Protein AF-A0A933A916-F1 (afdb_monomer_lite)

Secondary structure (DSSP, 8-state):
---SSSPBS-GGG-PPPGGGTT-TTT-HHHHHHHTT-HHHHHHHHHHHHHHHHT---HHHHHHHHHT-SSHHHHHHHTHHHHHHHHHHHHHHHTSBSS-THHHHHHIIIIISS---EEEEE--SS-HHHHHHHHH-GGG--SSTGGGG-TTSSEEEEESSEEEEEEEEEE-TTS-HHHHHHT--SSSPPPGGGEEE----S-GGG-EETTEEEEEEE----SS--TTS----HHHHHHHHHHHHT--EEEEES--S--HHHHHHHHHHS-S-TT---EEEEE-SSHHHHHHHHHHHHHH-GGGTT--SSEEEE-SHHHHHHTSHHHHHHHH----

Foldseek 3Di:
DPFLVWDFQDQLLAPDDPLVCLQCVSRVVLVVLCVVQVLSVVCSVVSNVVSVVVPDDSQAVLQCQCVPPDVVSVLSSLSSQLSVLLSVLCNQPNGTPALRLLLLLCCLQPVPFNAQEEAEDADQECSNLRSVCVVDVQSDPQAPCSQQPPVDSYHYWYFFAHSQKKAFQFALVDQLSVSSSPDDPLDQDARVRIGGGDDSDRLRNDDDPRTRIGGRGQDSHPDDDSSRTSIHPVRLVSLLVVLQPAQEEEAADDQLPDVVVLVSLQNNYDPDPPDAHAYEFEELAQVSSVNNLVSSLVRRVSNVPRDPHYDGYNNHSSVCSVDVVSNVSNPPDDD

Radius of gyration: 20.16 Å; chains: 1; bounding box: 52×46×53 Å

pLDDT: mean 91.31, std 10.4, range [41.84, 98.56]

Sequence (335 aa):
MSNEGDPITSPEFQPPLTLDLFDIEKHRAYWGVMQRYSGAKYLAQILAPMAKSGSFNLEQELRKLAEHNDPQIREHFKHVPAYLRDLLVRASYDYIAGTGCYGQLVHELIAEEPHEVLFLVLNYDNLLERALSEYDKKFEFANLENYVASNREAKVVKLHGSINWYRLIGSPKNPWESCISSLDIFNRPPDNEIQVYDSQEYTANLVVTGLRVYPLLTAPLAGKGTMDMVCPSAHVKAAQEFLADCYKFLIIGTSGTDDDVMSLLNSSHPEVDAYAPYVHVVDISKDQAKTILDRFQNEVQAWRWLVTGSMTYGQGFKNYVSGNEMKDFAKYCHR

Structure (mmCIF, N/CA/C/O backbone):
data_AF-A0A933A916-F1
#
_entry.id   AF-A0A933A916-F1
#
loop_
_atom_site.group_PDB
_atom_site.id
_atom_site.type_symbol
_atom_site.label_atom_id
_atom_site.label_alt_id
_atom_site.label_comp_id
_atom_site.label_asym_id
_atom_site.label_entity_id
_atom_site.label_seq_id
_atom_site.pdbx_PDB_ins_code
_atom_site.Cartn_x
_atom_site.Cartn_y
_atom_site.Cartn_z
_atom_site.occupancy
_atom_site.B_iso_or_equiv
_atom_site.auth_seq_id
_atom_site.auth_comp_id
_atom_site.auth_asym_id
_atom_site.auth_atom_id
_atom_site.pdbx_PDB_model_num
ATOM 1 N N . MET A 1 1 ? -12.199 8.327 -18.212 1.00 42.78 1 MET A N 1
ATOM 2 C CA . MET A 1 1 ? -11.471 7.102 -17.830 1.00 42.78 1 MET A CA 1
ATOM 3 C C . MET A 1 1 ? -12.137 5.957 -18.570 1.00 42.78 1 MET A C 1
ATOM 5 O O . MET A 1 1 ? -13.282 5.655 -18.273 1.00 42.78 1 MET A O 1
ATOM 9 N N . SER A 1 2 ? -11.523 5.442 -19.637 1.00 41.84 2 SER A N 1
ATOM 10 C CA . SER A 1 2 ? -12.011 4.213 -20.269 1.00 41.84 2 SER A CA 1
ATOM 11 C C . SER A 1 2 ? -11.601 3.045 -19.375 1.00 41.84 2 SER A C 1
ATOM 13 O O . SER A 1 2 ? -10.470 3.020 -18.892 1.00 41.84 2 SER A O 1
ATOM 15 N N . ASN A 1 3 ? -12.518 2.116 -19.132 1.00 51.84 3 ASN A N 1
ATOM 16 C CA . ASN A 1 3 ? -12.350 0.966 -18.245 1.00 51.84 3 ASN A CA 1
ATOM 17 C C . ASN A 1 3 ? -11.078 0.163 -18.565 1.00 51.84 3 ASN A C 1
ATOM 19 O O . ASN A 1 3 ? -10.733 -0.024 -19.737 1.00 51.84 3 ASN A O 1
ATOM 23 N N . GLU A 1 4 ? -10.343 -0.236 -17.530 1.00 65.06 4 GLU A N 1
ATOM 24 C CA . GLU A 1 4 ? -9.070 -0.977 -17.554 1.00 65.06 4 GLU A CA 1
ATOM 25 C C . GLU A 1 4 ? -9.260 -2.440 -17.990 1.00 65.06 4 GLU A C 1
ATOM 27 O O . GLU A 1 4 ? -8.856 -3.361 -17.298 1.00 65.06 4 GLU A O 1
ATOM 32 N N . GLY A 1 5 ? -9.978 -2.671 -19.091 1.00 70.50 5 GLY A N 1
ATOM 33 C CA . GLY A 1 5 ? -10.461 -4.004 -19.470 1.00 70.50 5 GLY A CA 1
ATOM 34 C C . GLY A 1 5 ? -11.657 -4.477 -18.634 1.00 70.50 5 GLY A C 1
ATOM 35 O O . GLY A 1 5 ? -12.544 -5.122 -19.183 1.00 70.50 5 GLY A O 1
ATOM 36 N N . ASP A 1 6 ? -11.749 -4.056 -17.369 1.00 83.69 6 ASP A N 1
ATOM 37 C CA . ASP A 1 6 ? -12.816 -4.439 -16.440 1.00 83.69 6 ASP A CA 1
ATOM 38 C C . ASP A 1 6 ? -13.907 -3.369 -16.282 1.00 83.69 6 ASP A C 1
ATOM 40 O O . ASP A 1 6 ? -13.599 -2.180 -16.146 1.00 83.69 6 ASP A O 1
ATOM 44 N N . PRO A 1 7 ? -15.200 -3.748 -16.259 1.00 89.00 7 PRO A N 1
ATOM 45 C CA . PRO A 1 7 ? -16.273 -2.802 -16.002 1.00 89.00 7 PRO A CA 1
ATOM 46 C C . PRO A 1 7 ? -16.177 -2.224 -14.584 1.00 89.00 7 PRO A C 1
ATOM 48 O O . PRO A 1 7 ? -16.022 -2.964 -13.612 1.00 89.00 7 PRO A O 1
ATOM 51 N N . ILE A 1 8 ? -16.337 -0.902 -14.468 1.00 93.12 8 ILE A N 1
ATOM 52 C CA . ILE A 1 8 ? -16.600 -0.258 -13.176 1.00 93.12 8 ILE A CA 1
ATOM 53 C C . ILE A 1 8 ? -17.954 -0.764 -12.668 1.00 93.12 8 ILE A C 1
ATOM 55 O O . ILE A 1 8 ? -18.958 -0.652 -13.377 1.00 93.12 8 ILE A O 1
ATOM 59 N N . THR A 1 9 ? -17.973 -1.319 -11.457 1.00 94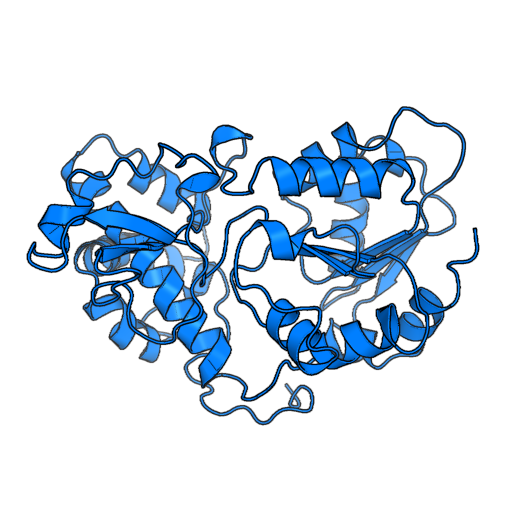.50 9 THR A N 1
ATOM 60 C CA . THR A 1 9 ? -19.171 -1.917 -10.843 1.00 94.50 9 THR A CA 1
ATOM 61 C C . THR A 1 9 ? -19.823 -0.982 -9.823 1.00 94.50 9 THR A C 1
ATOM 63 O O . THR A 1 9 ? -21.034 -0.771 -9.905 1.00 94.50 9 THR A O 1
ATOM 66 N N . SER A 1 10 ? -19.033 -0.318 -8.974 1.00 95.38 10 SER A N 1
ATOM 67 C CA . SER A 1 10 ? -19.491 0.732 -8.051 1.00 95.38 10 SER A CA 1
ATOM 68 C C . SER A 1 10 ? -18.600 1.982 -8.133 1.00 95.38 10 SER A C 1
ATOM 70 O O . SER A 1 10 ? -17.605 2.081 -7.409 1.00 95.38 10 SER A O 1
ATOM 72 N N . PRO A 1 11 ? -18.918 2.970 -8.999 1.00 94.94 11 PRO A N 1
ATOM 73 C CA . PRO A 1 11 ? -18.112 4.187 -9.160 1.00 94.94 11 PRO A CA 1
ATOM 74 C C . PRO A 1 11 ? -17.989 5.022 -7.875 1.00 94.94 11 PRO A C 1
ATOM 76 O O . PRO A 1 11 ? -17.042 5.787 -7.722 1.00 94.94 11 PRO A O 1
ATOM 79 N N . GLU A 1 12 ? -18.921 4.876 -6.936 1.00 96.12 12 GLU A N 1
ATOM 80 C CA . GLU A 1 12 ? -18.894 5.529 -5.628 1.00 96.12 12 GLU A CA 1
ATOM 81 C C . GLU A 1 12 ? -17.757 5.054 -4.705 1.00 96.12 12 GLU A C 1
ATOM 83 O O . GLU A 1 12 ? -17.458 5.737 -3.724 1.00 96.12 12 GLU A O 1
ATOM 88 N N . PHE A 1 13 ? -17.121 3.920 -5.021 1.00 95.94 13 PHE A N 1
ATOM 89 C CA . PHE A 1 13 ? -15.951 3.380 -4.323 1.00 95.94 13 PHE A CA 1
ATOM 90 C C . PHE A 1 13 ? -14.659 3.519 -5.134 1.00 95.94 13 PHE A C 1
ATOM 92 O O . PHE A 1 13 ? -13.716 2.765 -4.915 1.00 95.94 13 PHE A O 1
ATOM 99 N N . GLN A 1 14 ? -14.588 4.479 -6.062 1.00 94.69 14 GLN A N 1
ATOM 100 C CA . GLN A 1 14 ? -13.339 4.809 -6.750 1.00 94.69 14 GLN A CA 1
ATOM 101 C C . GLN A 1 14 ? -12.168 4.920 -5.754 1.00 94.69 14 GLN A C 1
ATOM 103 O O . GLN A 1 14 ? -12.336 5.595 -4.741 1.00 94.69 14 GLN A O 1
ATOM 108 N N . PRO A 1 15 ? -10.997 4.306 -6.020 1.00 92.56 15 PRO A N 1
ATOM 109 C CA . PRO A 1 15 ? -9.847 4.380 -5.128 1.00 92.56 15 PRO A CA 1
ATOM 110 C C . PRO A 1 15 ? -9.560 5.822 -4.682 1.00 92.56 15 PRO A C 1
ATOM 112 O O . PRO A 1 15 ? -9.388 6.695 -5.539 1.00 92.56 15 PRO A O 1
ATOM 115 N N . PRO A 1 16 ? -9.561 6.097 -3.364 1.00 92.19 16 PRO A N 1
ATOM 116 C CA . PRO A 1 16 ? -9.415 7.452 -2.853 1.00 92.19 16 PRO A CA 1
ATOM 117 C C . PRO A 1 16 ? -7.983 7.955 -3.020 1.00 92.19 16 PRO A C 1
ATOM 119 O O . PRO A 1 16 ? -7.029 7.215 -2.773 1.00 92.19 16 PRO A O 1
ATOM 122 N N . LEU A 1 17 ? -7.818 9.243 -3.323 1.00 90.06 17 LEU A N 1
ATOM 123 C CA . LEU A 1 17 ? -6.562 9.922 -3.021 1.00 90.06 17 LEU A CA 1
ATOM 124 C C . LEU A 1 17 ? -6.453 10.134 -1.508 1.00 90.06 17 LEU A C 1
ATOM 126 O O . LEU A 1 17 ? -7.456 10.150 -0.793 1.00 90.06 17 LEU A O 1
ATOM 130 N N . THR A 1 18 ? -5.241 10.383 -1.009 1.00 87.50 18 THR A N 1
ATOM 131 C CA . THR A 1 18 ? -5.007 10.662 0.417 1.00 87.50 18 THR A CA 1
ATOM 132 C C . THR A 1 18 ? -5.951 11.749 0.947 1.00 87.50 18 THR A C 1
ATOM 134 O O . THR A 1 18 ? -6.558 11.582 1.999 1.00 87.50 18 THR A O 1
ATOM 137 N N . LEU A 1 19 ? -6.163 12.830 0.190 1.00 87.56 19 LEU A N 1
ATOM 138 C CA . LEU A 1 19 ? -7.048 13.934 0.590 1.00 87.56 19 LEU A CA 1
ATOM 139 C C . LEU A 1 19 ? -8.545 13.569 0.594 1.00 87.56 19 LEU A C 1
ATOM 141 O O . LEU A 1 19 ? -9.325 14.239 1.272 1.00 87.56 19 LEU A O 1
ATOM 145 N N . ASP A 1 20 ? -8.940 12.503 -0.101 1.00 91.69 20 ASP A N 1
ATOM 146 C CA . ASP A 1 20 ? -10.337 12.075 -0.226 1.00 91.69 20 ASP A CA 1
ATOM 147 C C . ASP A 1 20 ? -10.790 11.212 0.961 1.00 91.69 20 ASP A C 1
ATOM 149 O O . ASP A 1 20 ? -11.988 11.089 1.220 1.00 91.69 20 ASP A O 1
ATOM 153 N N . LEU A 1 21 ? -9.846 10.646 1.727 1.00 92.75 21 LEU A N 1
ATOM 154 C CA . LEU A 1 21 ? -10.113 9.682 2.807 1.00 92.75 21 LEU A CA 1
ATOM 155 C C . LEU A 1 21 ? -11.091 10.199 3.873 1.00 92.75 21 LEU A C 1
ATOM 157 O O . LEU A 1 21 ? -11.785 9.403 4.506 1.00 92.75 21 LEU A O 1
ATOM 161 N N . PHE A 1 22 ? -11.160 11.517 4.075 1.00 93.19 22 PHE A N 1
ATOM 162 C CA . PHE A 1 22 ? -12.063 12.164 5.032 1.00 93.19 22 PHE A CA 1
ATOM 163 C C . PHE A 1 22 ? -12.971 13.229 4.387 1.00 93.19 22 PHE A C 1
ATOM 165 O O . PHE A 1 22 ? -13.713 13.910 5.100 1.00 93.19 22 PHE A O 1
ATOM 172 N N . ASP A 1 23 ? -12.972 13.358 3.054 1.00 90.94 23 ASP A N 1
ATOM 173 C CA . ASP A 1 23 ? -13.853 14.276 2.315 1.00 90.94 23 ASP A CA 1
ATOM 174 C C . ASP A 1 23 ? -15.223 13.628 2.042 1.00 90.94 23 ASP A C 1
ATOM 176 O O . ASP A 1 23 ? -15.590 13.254 0.925 1.00 90.94 23 ASP A O 1
ATOM 180 N N . ILE A 1 24 ? -16.005 13.485 3.114 1.00 91.00 24 ILE A N 1
ATOM 181 C CA . ILE A 1 24 ? -17.323 12.834 3.089 1.00 91.00 24 ILE A CA 1
ATOM 182 C C . ILE A 1 24 ? -18.326 13.544 2.167 1.00 91.00 24 ILE A C 1
ATOM 184 O O . ILE A 1 24 ? -19.262 12.917 1.665 1.00 91.00 24 ILE A O 1
ATOM 188 N N . GLU A 1 25 ? -18.158 14.845 1.926 1.00 89.06 25 GLU A N 1
ATOM 189 C CA . GLU A 1 25 ? -19.065 15.591 1.051 1.00 89.06 25 GLU A CA 1
ATOM 190 C C . GLU A 1 25 ? -18.927 15.161 -0.407 1.00 89.06 25 GLU A C 1
ATOM 192 O O . GLU A 1 25 ? -19.952 14.992 -1.079 1.00 89.06 25 GLU A O 1
ATOM 197 N N . LYS A 1 26 ? -17.692 14.934 -0.872 1.00 89.56 26 LYS A N 1
ATOM 198 C CA . LYS A 1 26 ? -17.426 14.395 -2.211 1.00 89.56 26 LYS A CA 1
ATOM 199 C C . LYS A 1 26 ? -17.666 12.888 -2.289 1.00 89.56 26 LYS A C 1
ATOM 201 O O . LYS A 1 26 ? -18.179 12.414 -3.299 1.00 89.56 26 LYS A O 1
ATOM 206 N N . HIS A 1 27 ? -17.385 12.152 -1.212 1.00 92.69 27 HIS A N 1
ATOM 207 C CA . HIS A 1 27 ? -17.453 10.688 -1.179 1.00 92.69 27 HIS A CA 1
ATOM 208 C C . HIS A 1 27 ? -18.486 10.176 -0.169 1.00 92.69 27 HIS A C 1
ATOM 210 O O . HIS A 1 27 ? -18.164 9.537 0.835 1.00 92.69 27 HIS A O 1
ATOM 216 N N . ARG A 1 28 ? -19.776 10.417 -0.440 1.00 94.94 28 ARG A N 1
ATOM 217 C CA . ARG A 1 28 ? -20.868 10.038 0.481 1.00 94.94 28 ARG A CA 1
ATOM 218 C C . ARG A 1 28 ? -20.897 8.548 0.833 1.00 94.94 28 ARG A C 1
ATOM 220 O O . ARG A 1 28 ? -21.301 8.208 1.942 1.00 94.94 28 ARG A O 1
ATOM 227 N N . ALA A 1 29 ? -20.471 7.664 -0.070 1.00 96.56 29 ALA A N 1
ATOM 228 C CA . ALA A 1 29 ? -20.404 6.226 0.197 1.00 96.56 29 ALA A CA 1
ATOM 229 C C . ALA A 1 29 ? -19.422 5.883 1.333 1.00 96.56 29 ALA A C 1
ATOM 231 O O . ALA A 1 29 ? -19.677 4.963 2.113 1.00 96.56 29 ALA A O 1
ATOM 232 N N . TYR A 1 30 ? -18.355 6.674 1.506 1.00 96.25 30 TYR A N 1
ATOM 233 C CA . TYR A 1 30 ? -17.339 6.440 2.539 1.00 96.25 30 TYR A CA 1
ATOM 234 C C . TYR A 1 30 ? -17.912 6.653 3.937 1.00 96.25 30 TYR A C 1
ATOM 236 O O . TYR A 1 30 ? -17.515 5.981 4.889 1.00 96.25 30 TYR A O 1
ATOM 244 N N . TRP A 1 31 ? -18.923 7.519 4.059 1.00 96.19 31 TRP A N 1
ATOM 245 C CA . TRP A 1 31 ? -19.643 7.724 5.310 1.00 96.19 31 TRP A CA 1
ATOM 246 C C . TRP A 1 31 ? -20.270 6.435 5.836 1.00 96.19 31 TRP A C 1
ATOM 248 O O . TRP A 1 31 ? -20.202 6.170 7.034 1.00 96.19 31 TRP A O 1
ATOM 258 N N . GLY A 1 32 ? -20.830 5.604 4.950 1.00 96.38 32 GLY A N 1
ATOM 259 C CA . GLY A 1 32 ? -21.429 4.325 5.335 1.00 96.38 32 GLY A CA 1
ATOM 260 C C . GLY A 1 32 ? -20.416 3.356 5.954 1.00 96.38 32 GLY A C 1
ATOM 261 O O . GLY A 1 32 ? -20.767 2.577 6.841 1.00 96.38 32 GLY A O 1
ATOM 262 N N . VAL A 1 33 ? -19.148 3.435 5.537 1.00 97.69 33 VAL A N 1
ATOM 263 C CA . VAL A 1 33 ? -18.041 2.686 6.150 1.00 97.69 33 VAL A CA 1
ATOM 264 C C . VAL A 1 33 ? -17.630 3.341 7.474 1.00 97.69 33 VAL A C 1
ATOM 266 O O . VAL A 1 33 ? -17.602 2.680 8.511 1.00 97.69 33 VAL A O 1
ATOM 269 N N . MET A 1 34 ? -17.388 4.655 7.468 1.00 97.19 34 MET A N 1
ATOM 270 C CA . MET A 1 34 ? -16.914 5.424 8.625 1.00 97.19 34 MET A CA 1
ATOM 271 C C . MET A 1 34 ? -17.866 5.376 9.827 1.00 97.19 34 MET A C 1
ATOM 273 O O . MET A 1 34 ? -17.418 5.368 10.972 1.00 97.19 34 MET A O 1
ATOM 277 N N . GLN A 1 35 ? -19.181 5.306 9.602 1.00 96.94 35 GLN A N 1
ATOM 278 C CA . GLN A 1 35 ? -20.184 5.242 10.671 1.00 96.94 35 GLN A CA 1
ATOM 279 C C . GLN A 1 35 ? -20.010 4.048 11.622 1.00 96.94 35 GLN A C 1
ATOM 281 O O . GLN A 1 35 ? -20.495 4.108 12.752 1.00 96.94 35 GLN A O 1
ATOM 286 N N . ARG A 1 36 ? -19.307 2.992 11.196 1.00 96.69 36 ARG A N 1
ATOM 287 C CA . ARG A 1 36 ? -18.994 1.813 12.022 1.00 96.69 36 ARG A CA 1
ATOM 288 C C . ARG A 1 36 ? -17.853 2.054 13.010 1.00 96.69 36 ARG A C 1
ATOM 290 O O . ARG A 1 36 ? -17.651 1.261 13.920 1.00 96.69 36 ARG A O 1
ATOM 297 N N . TYR A 1 37 ? -17.128 3.153 12.842 1.00 97.88 37 TYR A N 1
ATOM 298 C CA . TYR A 1 37 ? -15.887 3.451 13.536 1.00 97.88 37 TYR A CA 1
ATOM 299 C C . TYR A 1 37 ? -16.016 4.791 14.259 1.00 97.88 37 TYR A C 1
ATOM 301 O O . TYR A 1 37 ? -15.641 5.837 13.735 1.00 97.88 37 TYR A O 1
ATOM 309 N N . SER A 1 38 ? -16.567 4.765 15.477 1.00 97.44 38 SER A N 1
ATOM 310 C CA . SER A 1 38 ? -16.892 5.970 16.260 1.00 97.44 38 SER A CA 1
ATOM 311 C C . SER A 1 38 ? -15.706 6.926 16.435 1.00 97.44 38 SER A C 1
ATOM 313 O O . SER A 1 38 ? -15.878 8.132 16.254 1.00 97.44 38 SER A O 1
ATOM 315 N N . GLY A 1 39 ? -14.502 6.405 16.698 1.00 97.69 39 GLY A N 1
ATOM 316 C CA . GLY A 1 39 ? -13.282 7.210 16.774 1.00 97.69 39 GLY A CA 1
ATOM 317 C C . GLY A 1 39 ? -12.904 7.873 15.446 1.00 97.69 39 GLY A C 1
ATOM 318 O O . GLY A 1 39 ? -12.675 9.079 15.412 1.00 97.69 39 GLY A O 1
ATOM 319 N N . ALA A 1 40 ? -12.944 7.137 14.331 1.00 97.50 40 ALA A N 1
ATOM 320 C CA . ALA A 1 40 ? -12.655 7.689 13.006 1.00 97.50 40 ALA A CA 1
ATOM 321 C C . ALA A 1 40 ? -13.689 8.754 12.608 1.00 97.50 40 ALA A C 1
ATOM 323 O O . ALA A 1 40 ? -13.328 9.821 12.121 1.00 97.50 40 ALA A O 1
ATOM 324 N N . LYS A 1 41 ? -14.972 8.507 12.899 1.00 97.62 41 LYS A N 1
ATOM 325 C CA . LYS A 1 41 ? -16.066 9.468 12.709 1.00 97.62 41 LYS A CA 1
ATOM 326 C C . LYS A 1 41 ? -15.848 10.759 13.500 1.00 97.62 41 LYS A C 1
ATOM 328 O O . LYS A 1 41 ? -16.131 11.840 12.985 1.00 97.62 41 LYS A O 1
ATOM 333 N N . TYR A 1 42 ? -15.388 10.650 14.746 1.00 97.88 42 TYR A N 1
ATOM 334 C CA . TYR A 1 42 ? -15.069 11.808 15.577 1.00 97.88 42 TYR A CA 1
ATOM 335 C C . TYR A 1 42 ? -13.900 12.601 14.979 1.00 97.88 42 TYR A C 1
ATOM 337 O O . TYR A 1 42 ? -14.035 13.797 14.732 1.00 97.88 42 TYR A O 1
ATOM 345 N N . LEU A 1 43 ? -12.791 11.929 14.656 1.00 97.19 43 LEU A N 1
ATOM 346 C CA . LEU A 1 43 ? -11.607 12.573 14.079 1.00 97.19 43 LEU A CA 1
ATOM 347 C C . LEU A 1 43 ? -11.868 13.178 12.694 1.00 97.19 43 LEU A C 1
ATOM 349 O O . LEU A 1 43 ? -11.298 14.215 12.364 1.00 97.19 43 LEU A O 1
ATOM 353 N N . ALA A 1 44 ? -12.792 12.619 11.913 1.00 95.69 44 ALA A N 1
ATOM 354 C CA . ALA A 1 44 ? -13.214 13.202 10.643 1.00 95.69 44 ALA A CA 1
ATOM 355 C C . ALA A 1 44 ? -13.792 14.620 10.800 1.00 95.69 44 ALA A C 1
ATOM 357 O O . ALA A 1 44 ? -13.646 15.429 9.891 1.00 95.69 44 ALA A O 1
ATOM 358 N N . GLN A 1 45 ? -14.393 14.964 11.949 1.00 95.06 45 GLN A N 1
ATOM 359 C CA . GLN A 1 45 ? -14.864 16.334 12.209 1.00 95.06 45 GLN A CA 1
ATOM 360 C C . GLN A 1 45 ? -13.707 17.338 12.333 1.00 95.06 45 GLN A C 1
ATOM 362 O O . GLN A 1 45 ? -13.888 18.521 12.057 1.00 95.06 45 GLN A O 1
ATOM 367 N N . ILE A 1 46 ? -12.524 16.863 12.732 1.00 94.75 46 ILE A N 1
ATOM 368 C CA . ILE A 1 46 ? -11.294 17.655 12.839 1.00 94.75 46 ILE A CA 1
ATOM 369 C C . ILE A 1 46 ? -10.607 17.739 11.470 1.00 94.75 46 ILE A C 1
ATOM 371 O O . ILE A 1 46 ? -10.167 18.811 11.062 1.00 94.75 46 ILE A O 1
ATOM 375 N N . LEU A 1 47 ? -10.547 16.615 10.749 1.00 93.75 47 LEU A N 1
ATOM 376 C CA . LEU A 1 47 ? -9.814 16.489 9.487 1.00 93.75 47 LEU A CA 1
ATOM 377 C C . LEU A 1 47 ? -10.565 17.081 8.282 1.00 93.75 47 LEU A C 1
ATOM 379 O O . LEU A 1 47 ? -9.938 17.657 7.396 1.00 93.75 47 LEU A O 1
ATOM 383 N N . ALA A 1 48 ? -11.898 16.990 8.232 1.00 90.94 48 ALA A N 1
ATOM 384 C CA . ALA A 1 48 ? -12.679 17.432 7.072 1.00 90.94 48 ALA A CA 1
ATOM 385 C C . ALA A 1 48 ? -12.552 18.941 6.761 1.00 90.94 48 ALA A C 1
ATOM 387 O O . ALA A 1 48 ? -12.411 19.288 5.587 1.00 90.94 48 ALA A O 1
ATOM 388 N N . PRO A 1 49 ? -12.552 19.868 7.743 1.00 90.19 49 PRO A N 1
ATOM 389 C CA . PRO A 1 49 ? -12.291 21.282 7.462 1.00 90.19 49 PRO A CA 1
ATOM 390 C C . PRO A 1 49 ? -10.915 21.528 6.828 1.00 90.19 49 PRO A C 1
ATOM 392 O O . PRO A 1 49 ? -10.792 22.389 5.960 1.00 90.19 49 PRO A O 1
ATOM 395 N N . MET A 1 50 ? -9.902 20.752 7.227 1.00 89.44 50 MET A N 1
ATOM 396 C CA . MET A 1 50 ? -8.544 20.842 6.681 1.00 89.44 50 MET A CA 1
ATOM 397 C C . MET A 1 50 ? -8.490 20.288 5.251 1.00 89.44 50 MET A C 1
ATOM 399 O O . MET A 1 50 ? -7.932 20.931 4.363 1.00 89.44 50 MET A O 1
ATOM 403 N N . ALA A 1 51 ? -9.172 19.162 4.997 1.00 85.12 51 ALA A N 1
ATOM 404 C CA . ALA A 1 51 ? -9.374 18.609 3.653 1.00 85.12 51 ALA A CA 1
ATOM 405 C C . ALA A 1 51 ? -9.922 19.645 2.671 1.00 85.12 51 ALA A C 1
ATOM 407 O O . ALA A 1 51 ? -9.399 19.803 1.568 1.00 85.12 51 ALA A O 1
ATOM 408 N N . LYS A 1 52 ? -10.913 20.426 3.104 1.00 84.19 52 LYS A N 1
ATOM 409 C CA . LYS A 1 52 ? -11.524 21.464 2.269 1.00 84.19 52 LYS A CA 1
ATOM 410 C C . LYS A 1 52 ? -10.614 22.657 1.990 1.00 84.19 52 LYS A C 1
ATOM 412 O O . LYS A 1 52 ? -10.773 23.278 0.942 1.00 84.19 52 LYS A O 1
ATOM 417 N N . SER A 1 53 ? -9.692 23.004 2.892 1.00 85.25 53 SER A N 1
ATOM 418 C CA . SER A 1 53 ? -8.797 24.150 2.677 1.00 85.25 53 SER A CA 1
ATOM 419 C C . SER A 1 53 ? -7.666 23.846 1.691 1.00 85.25 53 SER A C 1
ATOM 421 O O . SER A 1 53 ? -7.029 24.778 1.204 1.00 85.25 53 SER A O 1
ATOM 423 N N . GLY A 1 54 ? -7.404 22.564 1.398 1.00 79.12 54 GLY A N 1
ATOM 424 C CA . GLY A 1 54 ? -6.371 22.127 0.451 1.00 79.12 54 GLY A CA 1
ATOM 425 C C . GLY A 1 54 ? -4.936 22.445 0.886 1.00 79.12 54 GLY A C 1
ATOM 426 O O . GLY A 1 54 ? -4.012 22.328 0.088 1.00 79.12 54 GLY A O 1
ATOM 427 N N . SER A 1 55 ? -4.737 22.871 2.136 1.00 70.00 55 SER A N 1
ATOM 428 C CA . SER A 1 55 ? -3.487 23.467 2.622 1.00 70.00 55 SER A CA 1
ATOM 429 C C . SER A 1 55 ? -2.784 22.630 3.692 1.00 70.00 55 SER A C 1
ATOM 431 O O . SER A 1 55 ? -2.056 23.183 4.514 1.00 70.00 55 SER A O 1
ATOM 433 N N . PHE A 1 56 ? -3.036 21.324 3.752 1.00 80.56 56 PHE A N 1
ATOM 434 C CA . PHE A 1 56 ? -2.541 20.482 4.838 1.00 80.56 56 PHE A CA 1
ATOM 435 C C . PHE A 1 56 ? -2.020 19.140 4.328 1.00 80.56 56 PHE A C 1
ATOM 437 O O . PHE A 1 56 ? -2.509 18.582 3.347 1.00 80.56 56 PHE A O 1
ATOM 444 N N . ASN A 1 57 ? -1.004 18.633 5.018 1.00 88.00 57 ASN A N 1
ATOM 445 C CA . ASN A 1 57 ? -0.502 17.286 4.828 1.00 88.00 57 ASN A CA 1
ATOM 446 C C . ASN A 1 57 ? -1.307 16.366 5.758 1.00 88.00 57 ASN A C 1
ATOM 448 O O . ASN A 1 57 ? -1.078 16.367 6.969 1.00 88.00 57 ASN A O 1
ATOM 452 N N . LEU A 1 58 ? -2.268 15.618 5.200 1.00 88.88 58 LEU A N 1
ATOM 453 C CA . LEU A 1 58 ? -3.119 14.711 5.979 1.00 88.88 58 LEU A CA 1
ATOM 454 C C . LEU A 1 58 ? -2.287 13.742 6.818 1.00 88.88 58 LEU A C 1
ATOM 456 O O . LEU A 1 58 ? -2.643 13.462 7.959 1.00 88.88 58 LEU A O 1
ATOM 460 N N . GLU A 1 59 ? -1.170 13.268 6.281 1.00 88.19 59 GLU A N 1
ATOM 461 C CA . GLU A 1 59 ? -0.335 12.290 6.958 1.00 88.19 59 GLU A CA 1
ATOM 462 C C . GLU A 1 59 ? 0.313 12.870 8.218 1.00 88.19 59 GLU A C 1
ATOM 464 O O . GLU A 1 59 ? 0.410 12.218 9.259 1.00 88.19 59 GLU A O 1
ATOM 469 N N . GLN A 1 60 ? 0.708 14.141 8.155 1.00 89.19 60 GLN A N 1
ATOM 470 C CA . GLN A 1 60 ? 1.248 14.856 9.305 1.00 89.19 60 GLN A CA 1
ATOM 471 C C . GLN A 1 60 ? 0.180 15.085 10.379 1.00 89.19 60 GLN A C 1
ATOM 473 O O . GLN A 1 60 ? 0.471 14.971 11.570 1.00 89.19 60 GLN A O 1
ATOM 478 N N . GLU A 1 61 ? -1.057 15.386 9.984 1.00 92.38 61 GLU A N 1
ATOM 479 C CA . GLU A 1 61 ? -2.156 15.559 10.938 1.00 92.38 61 GLU A CA 1
ATOM 480 C C . GLU A 1 61 ? -2.590 14.236 11.567 1.00 92.38 61 GLU A C 1
ATOM 482 O O . GLU A 1 61 ? -2.792 14.173 12.779 1.00 92.38 61 GLU A O 1
ATOM 487 N N . LEU A 1 62 ? -2.658 13.151 10.792 1.00 92.56 62 LEU A N 1
ATOM 488 C CA . LEU A 1 62 ? -2.909 11.819 11.338 1.00 92.56 62 LEU A CA 1
ATOM 489 C C . LEU A 1 62 ? -1.839 11.436 12.365 1.00 92.56 62 LEU A C 1
ATOM 491 O O . LEU A 1 62 ? -2.187 10.890 13.411 1.00 92.56 62 LEU A O 1
ATOM 495 N N . ARG A 1 63 ? -0.570 11.802 12.141 1.00 90.94 63 ARG A N 1
ATOM 496 C CA . ARG A 1 63 ? 0.495 11.548 13.122 1.00 90.94 63 ARG A CA 1
ATOM 497 C C . ARG A 1 63 ? 0.279 12.338 14.402 1.00 90.94 63 ARG A C 1
ATOM 499 O O . ARG A 1 63 ? 0.317 11.765 15.486 1.00 90.94 63 ARG A O 1
ATOM 506 N N . LYS A 1 64 ? -0.023 13.633 14.285 1.00 93.19 64 LYS A N 1
ATOM 507 C CA . LYS A 1 64 ? -0.342 14.478 15.446 1.00 93.19 64 LYS A CA 1
ATOM 508 C C . LYS A 1 64 ? -1.518 13.928 16.252 1.00 93.19 64 LYS A C 1
ATOM 510 O O . LYS A 1 64 ? -1.514 14.056 17.471 1.00 93.19 64 LYS A O 1
ATOM 515 N N . LEU A 1 65 ? -2.516 13.334 15.593 1.00 94.94 65 LEU A N 1
ATOM 516 C CA . LEU A 1 65 ? -3.651 12.690 16.259 1.00 94.94 65 LEU A CA 1
ATOM 517 C C . LEU A 1 65 ? -3.251 11.373 16.941 1.00 94.94 65 LEU A C 1
ATOM 519 O O . LEU A 1 65 ? -3.682 11.121 18.065 1.00 94.94 65 LEU A O 1
ATOM 523 N N . ALA A 1 66 ? -2.409 10.562 16.301 1.00 93.31 66 ALA A N 1
ATOM 524 C CA . ALA A 1 66 ? -1.895 9.316 16.867 1.00 93.31 66 ALA A CA 1
ATOM 525 C C . ALA A 1 66 ? -1.038 9.563 18.124 1.00 93.31 66 ALA A C 1
ATOM 527 O O . ALA A 1 66 ? -1.168 8.857 19.124 1.00 93.31 66 ALA A O 1
ATOM 528 N N . GLU A 1 67 ? -0.199 10.598 18.090 1.00 93.12 67 GLU A N 1
ATOM 529 C CA . GLU A 1 67 ? 0.738 10.988 19.154 1.00 93.12 67 GLU A CA 1
ATOM 530 C C . GLU A 1 67 ? 0.171 12.077 20.084 1.00 93.12 67 GLU A C 1
ATOM 532 O O . GLU A 1 67 ? 0.886 12.651 20.906 1.00 93.12 67 GLU A O 1
ATOM 537 N N . HIS A 1 68 ? -1.121 12.395 19.964 1.00 96.62 68 HIS A N 1
ATOM 538 C CA . HIS A 1 68 ? -1.737 13.515 20.670 1.00 96.62 68 HIS A CA 1
ATOM 539 C C . HIS A 1 68 ? -1.607 13.367 22.193 1.00 96.62 68 HIS A C 1
ATOM 541 O O . HIS A 1 68 ? -1.788 12.273 22.711 1.00 96.62 68 HIS A O 1
ATOM 547 N N . ASN A 1 69 ? -1.377 14.449 22.947 1.00 96.44 69 ASN A N 1
ATOM 548 C CA . ASN A 1 69 ? -1.199 14.379 24.411 1.00 96.44 69 ASN A CA 1
ATOM 549 C C . ASN A 1 69 ? -2.444 13.863 25.163 1.00 96.44 69 ASN A C 1
ATOM 551 O O . ASN A 1 69 ? -2.319 13.181 26.182 1.00 96.44 69 ASN A O 1
ATOM 555 N N . ASP A 1 70 ? -3.639 14.150 24.646 1.00 97.62 70 ASP A N 1
ATOM 556 C CA . ASP A 1 70 ? -4.906 13.643 25.187 1.00 97.62 70 ASP A CA 1
ATOM 557 C C . ASP A 1 70 ? -5.085 12.137 24.883 1.00 97.62 70 ASP A C 1
ATOM 559 O O . ASP A 1 70 ? -5.180 11.770 23.705 1.00 97.62 70 ASP A O 1
ATOM 563 N N . PRO A 1 71 ? -5.169 11.259 25.907 1.00 96.25 71 PRO A N 1
ATOM 564 C CA . PRO A 1 71 ? -5.382 9.824 25.712 1.00 96.25 71 PRO A CA 1
ATOM 565 C C . PRO A 1 71 ? -6.679 9.490 24.969 1.00 96.25 71 PRO A C 1
ATOM 567 O O . PRO A 1 71 ? -6.713 8.495 24.251 1.00 96.25 71 PRO A O 1
ATOM 570 N N . GLN A 1 72 ? -7.721 10.313 25.089 1.00 97.50 72 GLN A N 1
ATOM 571 C CA . GLN A 1 72 ? -8.998 10.081 24.422 1.00 97.50 72 GLN A CA 1
ATOM 572 C C . GLN A 1 72 ? -8.880 10.253 22.901 1.00 97.50 72 GLN A C 1
ATOM 574 O O . GLN A 1 72 ? -9.467 9.488 22.138 1.00 97.50 72 GLN A O 1
ATOM 579 N N . ILE A 1 73 ? -8.080 11.223 22.445 1.00 97.81 73 ILE A N 1
ATOM 580 C CA . ILE A 1 73 ? -7.801 11.423 21.015 1.00 97.81 73 ILE A CA 1
ATOM 581 C C . ILE A 1 73 ? -7.009 10.240 20.454 1.00 97.81 73 ILE A C 1
ATOM 583 O O . ILE A 1 73 ? -7.364 9.722 19.394 1.00 97.81 73 ILE A O 1
ATOM 587 N N . ARG A 1 74 ? -6.002 9.755 21.194 1.00 95.94 74 ARG A N 1
ATOM 588 C CA . ARG A 1 74 ? -5.243 8.556 20.804 1.00 95.94 74 ARG A CA 1
ATOM 589 C C . ARG A 1 74 ? -6.131 7.314 20.743 1.00 95.94 74 ARG A C 1
ATOM 591 O O . ARG A 1 74 ? -6.005 6.516 19.822 1.00 95.94 74 ARG A O 1
ATOM 598 N N . GLU A 1 75 ? -7.070 7.172 21.677 1.00 96.69 75 GLU A N 1
ATOM 599 C CA . GLU A 1 75 ? -8.053 6.084 21.660 1.00 96.69 75 GLU A CA 1
ATOM 600 C C . GLU A 1 75 ? -8.961 6.162 20.424 1.00 96.69 75 GLU A C 1
ATOM 602 O O . GLU A 1 75 ? -9.167 5.166 19.732 1.00 96.69 75 GLU A O 1
ATOM 607 N N . HIS A 1 76 ? -9.437 7.359 20.066 1.00 97.81 76 HIS A N 1
ATOM 608 C CA . HIS A 1 76 ? -10.199 7.557 18.833 1.00 97.81 76 HIS A CA 1
ATOM 609 C C . HIS A 1 76 ? -9.387 7.244 17.573 1.00 97.81 76 HIS A C 1
ATOM 611 O O . HIS A 1 76 ? -9.941 6.704 16.612 1.00 97.81 76 HIS A O 1
ATOM 617 N N . PHE A 1 77 ? -8.083 7.520 17.578 1.00 96.88 77 PHE A N 1
ATOM 618 C CA . PHE A 1 77 ? -7.207 7.233 16.446 1.00 96.88 77 PHE A CA 1
ATOM 619 C C . PHE A 1 77 ? -7.115 5.734 16.128 1.00 96.88 77 PHE A C 1
ATOM 621 O O . PHE A 1 77 ? -7.050 5.368 14.956 1.00 96.88 77 PHE A O 1
ATOM 628 N N . LYS A 1 78 ? -7.242 4.844 17.121 1.00 96.25 78 LYS A N 1
ATOM 629 C CA . LYS A 1 78 ? -7.261 3.380 16.907 1.00 96.25 78 LYS A CA 1
ATOM 630 C C . LYS A 1 78 ? -8.401 2.897 16.003 1.00 96.25 78 LYS A C 1
ATOM 632 O O . LYS A 1 78 ? -8.383 1.780 15.507 1.00 96.25 78 LYS A O 1
ATOM 637 N N . HIS A 1 79 ? -9.416 3.719 15.758 1.00 97.62 79 HIS A N 1
ATOM 638 C CA . HIS A 1 79 ? -10.467 3.390 14.799 1.00 97.62 79 HIS A CA 1
ATOM 639 C C . HIS A 1 79 ? -10.081 3.698 13.343 1.00 97.62 79 HIS A C 1
ATOM 641 O O . HIS A 1 79 ? -10.731 3.189 12.431 1.00 97.62 79 HIS A O 1
ATOM 647 N N . VAL A 1 80 ? -9.063 4.534 13.106 1.00 96.81 80 VAL A N 1
ATOM 648 C CA . VAL A 1 80 ? -8.684 4.993 11.762 1.00 96.81 80 VAL A CA 1
ATOM 649 C C . VAL A 1 80 ? -8.152 3.844 10.900 1.00 96.81 80 VAL A C 1
ATOM 651 O O . VAL A 1 80 ? -8.700 3.669 9.814 1.00 96.81 80 VAL A O 1
ATOM 654 N N . PRO A 1 81 ? -7.199 2.996 11.342 1.00 96.12 81 PRO A N 1
ATOM 655 C CA . PRO A 1 81 ? -6.734 1.884 10.509 1.00 96.12 81 PRO A CA 1
ATOM 656 C C . PRO A 1 81 ? -7.844 0.897 10.124 1.00 96.12 81 PRO A C 1
ATOM 658 O O . PRO A 1 81 ? -7.905 0.457 8.981 1.00 96.12 81 PRO A O 1
ATOM 661 N N . ALA A 1 82 ? -8.777 0.605 11.036 1.00 97.50 82 ALA A N 1
ATOM 662 C CA . ALA A 1 82 ? -9.937 -0.246 10.749 1.00 97.50 82 ALA A CA 1
ATOM 663 C C . ALA A 1 82 ? -10.902 0.374 9.724 1.00 97.50 82 ALA A C 1
ATOM 665 O O . ALA A 1 82 ? -11.360 -0.315 8.813 1.00 97.50 82 ALA A O 1
ATOM 666 N N . TYR A 1 83 ? -11.153 1.682 9.827 1.00 97.81 83 TYR A N 1
ATOM 667 C CA . TYR A 1 83 ? -11.902 2.426 8.815 1.00 97.81 83 TYR A CA 1
ATOM 668 C C . TYR A 1 83 ? -11.212 2.385 7.446 1.00 97.81 83 TYR A C 1
ATOM 670 O O . TYR A 1 83 ? -11.855 2.032 6.457 1.00 97.81 83 TYR A O 1
ATOM 678 N N . LEU A 1 84 ? -9.919 2.721 7.393 1.00 96.88 84 LEU A N 1
ATOM 679 C CA . LEU A 1 84 ? -9.152 2.767 6.148 1.00 96.88 84 LEU A CA 1
ATOM 680 C C . LEU A 1 84 ? -9.107 1.394 5.484 1.00 96.88 84 LEU A C 1
ATOM 682 O O . LEU A 1 84 ? -9.369 1.298 4.290 1.00 96.88 84 LEU A O 1
ATOM 686 N N . ARG A 1 85 ? -8.866 0.328 6.257 1.00 96.94 85 ARG A N 1
ATOM 687 C CA . ARG A 1 85 ? -8.870 -1.040 5.733 1.00 96.94 85 ARG A CA 1
ATOM 688 C C . ARG A 1 85 ? -10.189 -1.363 5.042 1.00 96.94 85 ARG A C 1
ATOM 690 O O . ARG A 1 85 ? -10.188 -1.791 3.895 1.00 96.94 85 ARG A O 1
ATOM 697 N N . ASP A 1 86 ? -11.311 -1.149 5.726 1.00 98.12 86 ASP A N 1
ATOM 698 C CA . ASP A 1 86 ? -12.624 -1.492 5.179 1.00 98.12 86 ASP A CA 1
ATOM 699 C C . ASP A 1 86 ? -12.993 -0.624 3.974 1.00 98.12 86 ASP A C 1
ATOM 701 O O . ASP A 1 86 ? -13.603 -1.123 3.032 1.00 98.12 86 ASP A O 1
ATOM 705 N N . LEU A 1 87 ? -12.609 0.656 3.977 1.00 97.50 87 LEU A N 1
ATOM 706 C CA . LEU A 1 87 ? -12.787 1.536 2.825 1.00 97.50 87 LEU A CA 1
ATOM 707 C C . LEU A 1 87 ? -12.008 1.015 1.611 1.00 97.50 87 LEU A C 1
ATOM 709 O O . LEU A 1 87 ? -12.567 0.906 0.522 1.00 97.50 87 LEU A O 1
ATOM 713 N N . LEU A 1 88 ? -10.738 0.664 1.808 1.00 96.69 88 LEU A N 1
ATOM 714 C CA . LEU A 1 88 ? -9.855 0.175 0.752 1.00 96.69 88 LEU A CA 1
ATOM 715 C C . LEU A 1 88 ? -10.296 -1.197 0.230 1.00 96.69 88 LEU A C 1
ATOM 717 O O . LEU A 1 88 ? -10.188 -1.451 -0.964 1.00 96.69 88 LEU A O 1
ATOM 721 N N . VAL A 1 89 ? -10.877 -2.050 1.076 1.00 97.25 89 VAL A N 1
ATOM 722 C CA . VAL A 1 89 ? -11.529 -3.298 0.645 1.00 97.25 89 VAL A CA 1
ATOM 723 C C . VAL A 1 89 ? -12.688 -2.997 -0.298 1.00 97.25 89 VAL A C 1
ATOM 725 O O . VAL A 1 89 ? -12.738 -3.575 -1.379 1.00 97.25 89 VAL A O 1
ATOM 728 N N . ARG A 1 90 ? -13.583 -2.055 0.039 1.00 97.06 90 ARG A N 1
ATOM 729 C CA . ARG A 1 90 ? -14.656 -1.665 -0.895 1.00 97.06 90 ARG A CA 1
ATOM 730 C C . ARG A 1 90 ? -14.084 -1.121 -2.201 1.00 97.06 90 ARG A C 1
ATOM 732 O O . ARG A 1 90 ? -14.520 -1.530 -3.268 1.00 97.06 90 ARG A O 1
ATOM 739 N N . ALA A 1 91 ? -13.062 -0.274 -2.131 1.00 95.50 91 ALA A N 1
ATOM 740 C CA . ALA A 1 91 ? -12.411 0.236 -3.333 1.00 95.50 91 ALA A CA 1
ATOM 741 C C . ALA A 1 91 ? -11.748 -0.865 -4.181 1.00 95.50 91 ALA A C 1
ATOM 743 O O . ALA A 1 91 ? -11.724 -0.761 -5.400 1.00 95.50 91 ALA A O 1
ATOM 744 N N . SER A 1 92 ? -11.251 -1.938 -3.565 1.00 94.81 92 SER A N 1
ATOM 745 C CA . SER A 1 92 ? -10.567 -3.033 -4.272 1.00 94.81 92 SER A CA 1
ATOM 746 C C . SER A 1 92 ? -11.525 -4.064 -4.876 1.00 94.81 92 SER A C 1
ATOM 748 O O . SER A 1 92 ? -11.208 -4.669 -5.898 1.00 94.81 92 SER A O 1
ATOM 750 N N . TYR A 1 93 ? -12.675 -4.302 -4.238 1.00 94.94 93 TYR A N 1
ATOM 751 C CA . TYR A 1 93 ? -13.616 -5.362 -4.626 1.00 94.94 93 TYR A CA 1
ATOM 752 C C . TYR A 1 93 ? -14.901 -4.850 -5.278 1.00 94.94 93 TYR A C 1
ATOM 754 O O . TYR A 1 93 ? -15.469 -5.554 -6.109 1.00 94.94 93 TYR A O 1
ATOM 762 N N . ASP A 1 94 ? -15.352 -3.646 -4.920 1.00 95.62 94 ASP A N 1
ATOM 763 C CA . ASP A 1 94 ? -16.613 -3.088 -5.412 1.00 95.62 94 ASP A CA 1
ATOM 764 C C . ASP A 1 94 ? -16.387 -2.074 -6.543 1.00 95.62 94 ASP A C 1
ATOM 766 O O . ASP A 1 94 ? -17.296 -1.812 -7.318 1.00 95.62 94 ASP A O 1
ATOM 770 N N . TYR A 1 95 ? -15.200 -1.470 -6.684 1.00 94.69 95 TYR A N 1
ATOM 771 C CA . TYR A 1 95 ? -14.965 -0.521 -7.782 1.00 94.69 95 TYR A CA 1
ATOM 772 C C . TYR A 1 95 ? -14.810 -1.235 -9.130 1.00 94.69 95 TYR A C 1
ATOM 774 O O . TYR A 1 95 ? -15.492 -0.889 -10.097 1.00 94.69 95 TYR A O 1
ATOM 782 N N . ILE A 1 96 ? -13.949 -2.253 -9.189 1.00 92.69 96 ILE A N 1
ATOM 783 C CA . ILE A 1 96 ? -13.663 -3.064 -10.380 1.00 92.69 96 ILE A CA 1
ATOM 784 C C . ILE A 1 96 ? -13.833 -4.549 -10.058 1.00 92.69 96 ILE A C 1
ATOM 786 O O . ILE A 1 96 ? -13.496 -4.999 -8.967 1.00 92.69 96 ILE A O 1
ATOM 790 N N . ALA A 1 97 ? -14.358 -5.315 -11.017 1.00 89.31 97 ALA A N 1
ATOM 791 C CA . ALA A 1 97 ? -14.583 -6.748 -10.826 1.00 89.31 97 ALA A CA 1
ATOM 792 C C . ALA A 1 97 ? -13.279 -7.565 -10.889 1.00 89.31 97 ALA A C 1
ATOM 794 O O . ALA A 1 97 ? -13.086 -8.493 -10.100 1.00 89.31 97 ALA A O 1
ATOM 795 N N . GLY A 1 98 ? -12.397 -7.228 -11.831 1.00 91.56 98 GLY A N 1
ATOM 796 C CA . GLY A 1 98 ? -11.132 -7.920 -12.052 1.00 91.56 98 GLY A CA 1
ATOM 797 C C . GLY A 1 98 ? -9.945 -7.218 -11.400 1.00 91.56 98 GLY A C 1
ATOM 798 O O . GLY A 1 98 ? -10.071 -6.545 -10.376 1.00 91.56 98 GLY A O 1
ATOM 799 N N . THR A 1 99 ? -8.775 -7.423 -11.992 1.00 92.56 99 THR A N 1
ATOM 800 C CA . THR A 1 99 ? -7.485 -6.925 -11.500 1.00 92.56 99 THR A CA 1
ATOM 801 C C . THR A 1 99 ? -6.964 -5.740 -12.317 1.00 92.56 99 THR A C 1
ATOM 803 O O . THR A 1 99 ? -5.892 -5.204 -12.026 1.00 92.56 99 THR A O 1
ATOM 806 N N . GLY A 1 100 ? -7.734 -5.291 -13.317 1.00 91.69 100 GLY A N 1
ATOM 807 C CA . GLY A 1 100 ? -7.426 -4.127 -14.137 1.00 91.69 100 GLY A CA 1
ATOM 808 C C . GLY A 1 100 ? -6.069 -4.241 -14.829 1.00 91.69 100 GLY A C 1
ATOM 809 O O . GLY A 1 100 ? -5.696 -5.278 -15.384 1.00 91.69 100 GLY A O 1
ATOM 810 N N . CYS A 1 101 ? -5.288 -3.163 -14.768 1.00 94.38 101 CYS A N 1
ATOM 811 C CA . CYS A 1 101 ? -3.971 -3.105 -15.409 1.00 94.38 101 CYS A CA 1
ATOM 812 C C . CYS A 1 101 ? -2.934 -4.071 -14.803 1.00 94.38 101 CYS A C 1
ATOM 814 O O . CYS A 1 101 ? -1.933 -4.369 -15.460 1.00 94.38 101 CYS A O 1
ATOM 816 N N . TYR A 1 102 ? -3.155 -4.588 -13.587 1.00 96.19 102 TYR A N 1
ATOM 817 C CA . TYR A 1 102 ? -2.233 -5.541 -12.962 1.00 96.19 102 TYR A CA 1
ATOM 818 C C . TYR A 1 102 ? -2.194 -6.884 -13.694 1.00 96.19 102 TYR A C 1
ATOM 820 O O . TYR A 1 102 ? -1.117 -7.464 -13.805 1.00 96.19 102 TYR A O 1
ATOM 828 N N . GLY A 1 103 ? -3.315 -7.346 -14.258 1.00 96.00 103 GLY A N 1
ATOM 829 C CA . GLY A 1 103 ? -3.336 -8.569 -15.068 1.00 96.00 103 GLY A CA 1
ATOM 830 C C . GLY A 1 103 ? -2.419 -8.467 -16.290 1.00 96.00 103 GLY A C 1
ATOM 831 O O . GLY A 1 103 ? -1.639 -9.378 -16.566 1.00 96.00 103 GLY A O 1
ATOM 832 N N . GLN A 1 104 ? -2.436 -7.319 -16.976 1.00 95.25 104 GLN A N 1
ATOM 833 C CA . GLN A 1 104 ? -1.539 -7.068 -18.106 1.00 95.25 104 GLN A CA 1
ATOM 834 C C . GLN A 1 104 ? -0.076 -6.933 -17.666 1.00 95.25 104 GLN A C 1
ATOM 836 O O . GLN A 1 104 ? 0.804 -7.488 -18.317 1.00 95.25 104 GLN A O 1
ATOM 841 N N . LEU A 1 105 ? 0.190 -6.245 -16.550 1.00 96.06 105 LEU A N 1
ATOM 842 C CA . LEU A 1 105 ? 1.541 -6.136 -15.992 1.00 96.06 105 LEU A CA 1
ATOM 843 C C . LEU A 1 105 ? 2.140 -7.519 -15.687 1.00 96.06 105 LEU A C 1
ATOM 845 O O . LEU A 1 105 ? 3.282 -7.787 -16.052 1.00 96.06 105 LEU A O 1
ATOM 849 N N . VAL A 1 106 ? 1.361 -8.394 -15.043 1.00 96.50 106 VAL A N 1
ATOM 850 C CA . VAL A 1 106 ? 1.756 -9.774 -14.722 1.00 96.50 106 VAL A CA 1
ATOM 851 C C . VAL A 1 106 ? 2.012 -10.583 -15.993 1.00 96.50 106 VAL A C 1
ATOM 853 O O . VAL A 1 106 ? 3.026 -11.271 -16.080 1.00 96.50 106 VAL A O 1
ATOM 856 N N . HIS A 1 107 ? 1.134 -10.474 -16.993 1.00 95.12 107 HIS A N 1
ATOM 857 C CA . HIS A 1 107 ? 1.302 -11.168 -18.268 1.00 95.12 107 HIS A CA 1
ATOM 858 C C . HIS A 1 107 ? 2.614 -10.781 -18.970 1.00 95.12 107 HIS A C 1
ATOM 860 O O . HIS A 1 107 ? 3.404 -11.658 -19.312 1.00 95.12 107 HIS A O 1
ATOM 866 N N . GLU A 1 108 ? 2.890 -9.484 -19.114 1.00 94.69 108 GLU A N 1
ATOM 867 C CA . GLU A 1 108 ? 4.089 -8.997 -19.812 1.00 94.69 108 GLU A CA 1
ATOM 868 C C . GLU A 1 108 ? 5.391 -9.314 -19.049 1.00 94.69 108 GLU A C 1
ATOM 870 O O . GLU A 1 108 ? 6.406 -9.605 -19.672 1.00 94.69 108 GLU A O 1
ATOM 875 N N . LEU A 1 109 ? 5.385 -9.278 -17.707 1.00 94.62 109 LEU A N 1
ATOM 876 C CA . LEU A 1 109 ? 6.598 -9.492 -16.898 1.00 94.62 109 LEU A CA 1
ATOM 877 C C . LEU A 1 109 ? 6.906 -10.949 -16.548 1.00 94.62 109 LEU A C 1
ATOM 879 O O . LEU A 1 109 ? 8.038 -11.235 -16.173 1.00 94.62 109 LEU A O 1
ATOM 883 N N . ILE A 1 110 ? 5.908 -11.835 -16.562 1.00 93.38 110 ILE A N 1
ATOM 884 C CA . ILE A 1 110 ? 6.069 -13.215 -16.078 1.00 93.38 110 ILE A CA 1
ATOM 885 C C . ILE A 1 110 ? 5.744 -14.233 -17.168 1.00 93.38 110 ILE A C 1
ATOM 887 O O . ILE A 1 110 ? 6.428 -15.250 -17.268 1.00 93.38 110 ILE A O 1
ATOM 891 N N . ALA A 1 111 ? 4.695 -13.999 -17.960 1.00 90.00 111 ALA A N 1
ATOM 892 C CA . ALA A 1 111 ? 4.227 -14.983 -18.933 1.00 90.00 111 ALA A CA 1
ATOM 893 C C . ALA A 1 111 ? 5.010 -14.921 -20.248 1.00 90.00 111 ALA A C 1
ATOM 895 O O . ALA A 1 111 ? 5.459 -15.954 -20.739 1.00 90.00 111 ALA A O 1
ATOM 896 N N . GLU A 1 112 ? 5.165 -13.721 -20.809 1.00 91.50 112 GLU A N 1
ATOM 897 C CA . GLU A 1 112 ? 5.833 -13.530 -22.103 1.00 91.50 112 GLU A CA 1
ATOM 898 C C . GLU A 1 112 ? 7.359 -13.582 -21.975 1.00 91.50 112 GLU A C 1
ATOM 900 O O . GLU A 1 112 ? 8.051 -14.134 -22.827 1.00 91.50 112 GLU A O 1
ATOM 905 N N . GLU A 1 113 ? 7.882 -13.036 -20.882 1.00 84.25 113 GLU A N 1
ATOM 906 C CA . GLU A 1 113 ? 9.308 -12.848 -20.648 1.00 84.25 113 GLU A CA 1
ATOM 907 C C . GLU A 1 113 ? 9.630 -13.357 -19.232 1.00 84.25 113 GLU A C 1
ATOM 909 O O . GLU A 1 113 ? 9.578 -12.581 -18.281 1.00 84.25 113 GLU A O 1
ATOM 914 N N . PRO A 1 114 ? 9.877 -14.667 -19.040 1.00 81.00 114 PRO A N 1
ATOM 915 C CA . PRO A 1 114 ? 9.988 -15.254 -17.709 1.00 81.00 114 PRO A CA 1
ATOM 916 C C . PRO A 1 114 ? 11.272 -14.797 -17.009 1.00 81.00 114 PRO A C 1
ATOM 918 O O . PRO A 1 114 ? 12.354 -15.345 -17.234 1.00 81.00 114 PRO A O 1
ATOM 921 N N . HIS A 1 115 ? 11.124 -13.811 -16.127 1.00 85.44 115 HIS A N 1
ATOM 922 C CA . HIS A 1 115 ? 12.182 -13.277 -15.271 1.00 85.44 115 HIS A CA 1
ATOM 923 C C . HIS A 1 115 ? 11.843 -13.483 -13.802 1.00 85.44 115 HIS A C 1
ATOM 925 O O . HIS A 1 115 ? 10.677 -13.625 -13.432 1.00 85.44 115 HIS A O 1
ATOM 931 N N . GLU A 1 116 ? 12.864 -13.440 -12.945 1.00 94.25 116 GLU A N 1
ATOM 932 C CA . GLU A 1 116 ? 12.599 -13.186 -11.535 1.00 94.25 116 GLU A CA 1
ATOM 933 C C . GLU A 1 116 ? 12.199 -11.715 -11.357 1.00 94.25 116 GLU A C 1
ATOM 935 O O . GLU A 1 116 ? 12.907 -10.809 -11.799 1.00 94.25 116 GLU A O 1
ATOM 940 N N . VAL A 1 117 ? 11.063 -11.472 -10.708 1.00 96.69 117 VAL A N 1
ATOM 941 C CA . VAL A 1 117 ? 10.480 -10.143 -10.516 1.00 96.69 117 VAL A CA 1
ATOM 942 C C . VAL A 1 117 ? 10.224 -9.904 -9.034 1.00 96.69 117 VAL A C 1
ATOM 944 O O . VAL A 1 117 ? 9.580 -10.700 -8.352 1.00 96.69 117 VAL A O 1
ATOM 947 N N . LEU A 1 118 ? 10.681 -8.762 -8.530 1.00 98.06 118 LEU A N 1
ATOM 948 C CA . LEU A 1 118 ? 10.268 -8.244 -7.233 1.00 98.06 118 LEU A CA 1
ATOM 949 C C . LEU A 1 118 ? 9.278 -7.101 -7.441 1.00 98.06 118 LEU A C 1
ATOM 951 O O . LEU A 1 118 ? 9.631 -6.047 -7.967 1.00 98.06 118 LEU A O 1
ATOM 955 N N . PHE A 1 119 ? 8.059 -7.283 -6.952 1.00 98.38 119 PHE A N 1
ATOM 956 C CA . PHE A 1 119 ? 7.096 -6.205 -6.809 1.00 98.38 119 PHE A CA 1
ATOM 957 C C . PHE A 1 119 ? 7.252 -5.561 -5.433 1.00 98.38 119 PHE A C 1
ATOM 959 O O . PHE A 1 119 ? 6.876 -6.147 -4.416 1.00 98.38 119 PHE A O 1
ATOM 966 N N . LEU A 1 120 ? 7.790 -4.343 -5.403 1.00 97.88 120 LEU A N 1
ATOM 967 C CA . LEU A 1 120 ? 7.795 -3.494 -4.214 1.00 97.88 120 LEU A CA 1
ATOM 968 C C . LEU A 1 120 ? 6.549 -2.600 -4.237 1.00 97.88 120 LEU A C 1
ATOM 970 O O . LEU A 1 120 ? 6.449 -1.689 -5.056 1.00 97.88 120 LEU A O 1
ATOM 974 N N . VAL A 1 121 ? 5.578 -2.890 -3.372 1.00 96.69 121 VAL A N 1
ATOM 975 C CA . VAL A 1 121 ? 4.227 -2.319 -3.431 1.00 96.69 121 VAL A CA 1
ATOM 976 C C . VAL A 1 121 ? 3.993 -1.384 -2.248 1.00 96.69 121 VAL A C 1
ATOM 978 O O . VAL A 1 121 ? 4.166 -1.770 -1.091 1.00 96.69 121 VAL A O 1
ATOM 981 N N . LEU A 1 122 ? 3.564 -0.157 -2.550 1.00 94.06 122 LEU A N 1
ATOM 982 C CA . LEU A 1 122 ? 3.187 0.852 -1.547 1.00 94.06 122 LEU A CA 1
ATOM 983 C C . LEU A 1 122 ? 1.673 0.924 -1.320 1.00 94.06 122 LEU A C 1
ATOM 985 O O . LEU A 1 122 ? 1.224 1.516 -0.340 1.00 94.06 122 LEU A O 1
ATOM 989 N N . ASN A 1 123 ? 0.897 0.313 -2.215 1.00 93.81 123 ASN A N 1
ATOM 990 C CA . ASN A 1 123 ? -0.548 0.217 -2.096 1.00 93.81 123 ASN A CA 1
ATOM 991 C C . ASN A 1 123 ? -0.940 -0.815 -1.033 1.00 93.81 123 ASN A C 1
ATOM 993 O O . ASN A 1 123 ? -0.314 -1.867 -0.892 1.00 93.81 123 ASN A O 1
ATOM 997 N N . TYR A 1 124 ? -2.032 -0.529 -0.330 1.00 95.25 124 TYR A N 1
ATOM 998 C CA . TYR A 1 124 ? -2.594 -1.433 0.672 1.00 95.25 124 TYR A CA 1
ATOM 999 C C . TYR A 1 124 ? -3.510 -2.507 0.066 1.00 95.25 124 TYR A C 1
ATOM 1001 O O . TYR A 1 124 ? -3.714 -3.543 0.701 1.00 95.25 124 TYR A O 1
ATOM 1009 N N . ASP A 1 125 ? -4.095 -2.251 -1.112 1.00 96.00 125 ASP A N 1
ATOM 1010 C CA . ASP A 1 125 ? -4.987 -3.183 -1.814 1.00 96.00 125 ASP A CA 1
ATOM 1011 C C . ASP A 1 125 ? -4.273 -4.475 -2.220 1.00 96.00 125 ASP A C 1
ATOM 1013 O O . ASP A 1 125 ? -3.049 -4.546 -2.194 1.00 96.00 125 ASP A O 1
ATOM 1017 N N . ASN A 1 126 ? -5.032 -5.503 -2.592 1.00 96.44 126 ASN A N 1
ATOM 1018 C CA . ASN A 1 126 ? -4.500 -6.794 -3.025 1.00 96.44 126 ASN A CA 1
ATOM 1019 C C . ASN A 1 126 ? -4.710 -7.077 -4.524 1.00 96.44 126 ASN A C 1
ATOM 1021 O O . ASN A 1 126 ? -4.762 -8.241 -4.928 1.00 96.44 126 ASN A O 1
ATOM 1025 N N . LEU A 1 127 ? -4.855 -6.041 -5.361 1.00 96.69 127 LEU A N 1
ATOM 1026 C CA . LEU A 1 127 ? -5.145 -6.215 -6.790 1.00 96.69 127 LEU A CA 1
ATOM 1027 C C . LEU A 1 127 ? -4.005 -6.929 -7.529 1.00 96.69 127 LEU A C 1
ATOM 1029 O O . LEU A 1 127 ? -4.263 -7.790 -8.370 1.00 96.69 127 LEU A O 1
ATOM 1033 N N . LEU A 1 128 ? -2.751 -6.628 -7.177 1.00 97.75 128 LEU A N 1
ATOM 1034 C CA . LEU A 1 128 ? -1.586 -7.322 -7.729 1.00 97.75 128 LEU A CA 1
ATOM 1035 C C . LEU A 1 128 ? -1.527 -8.789 -7.279 1.00 97.75 128 LEU A C 1
ATOM 1037 O O . LEU A 1 128 ? -1.297 -9.671 -8.104 1.00 97.75 128 LEU A O 1
ATOM 1041 N N . GLU A 1 129 ? -1.753 -9.079 -5.995 1.00 98.19 129 GLU A N 1
ATOM 1042 C CA . GLU A 1 129 ? -1.791 -10.465 -5.509 1.00 98.19 129 GLU A CA 1
ATOM 1043 C C . GLU A 1 129 ? -2.897 -11.283 -6.177 1.00 98.19 129 GLU A C 1
ATOM 1045 O O . GLU A 1 129 ? -2.680 -12.442 -6.543 1.00 98.19 129 GLU A O 1
ATOM 1050 N N . ARG A 1 130 ? -4.071 -10.676 -6.387 1.00 97.38 130 ARG A N 1
ATOM 1051 C CA . ARG A 1 130 ? -5.164 -11.286 -7.149 1.00 97.38 130 ARG A CA 1
ATOM 1052 C C . ARG A 1 130 ? -4.740 -11.560 -8.592 1.00 97.38 130 ARG A C 1
ATOM 1054 O O . ARG A 1 130 ? -4.941 -12.679 -9.051 1.00 97.38 130 ARG A O 1
ATOM 1061 N N . ALA A 1 131 ? -4.083 -10.610 -9.266 1.00 97.31 131 ALA A N 1
ATOM 1062 C CA . ALA A 1 131 ? -3.597 -10.794 -10.639 1.00 97.31 131 ALA A CA 1
ATOM 1063 C C . ALA A 1 131 ? -2.605 -11.962 -10.745 1.00 97.31 131 ALA A C 1
ATOM 1065 O O . ALA A 1 131 ? -2.714 -12.801 -11.638 1.00 97.31 131 ALA A O 1
ATOM 1066 N N . LEU A 1 132 ? -1.672 -12.062 -9.794 1.00 97.88 132 LEU A N 1
ATOM 1067 C CA . LEU A 1 132 ? -0.724 -13.174 -9.710 1.00 97.88 132 LEU A CA 1
ATOM 1068 C C . LEU A 1 132 ? -1.435 -14.515 -9.449 1.00 97.88 132 LEU A C 1
ATOM 1070 O O . LEU A 1 132 ? -1.137 -15.503 -10.118 1.00 97.88 132 LEU A O 1
ATOM 1074 N N . SER A 1 133 ? -2.407 -14.548 -8.530 1.00 97.38 133 SER A N 1
ATOM 1075 C CA . SER A 1 133 ? -3.192 -15.752 -8.184 1.00 97.38 133 SER A CA 1
ATOM 1076 C C . SER A 1 133 ? -4.122 -16.227 -9.313 1.00 97.38 133 SER A C 1
ATOM 1078 O O . SER A 1 133 ? -4.466 -17.414 -9.401 1.00 97.38 133 SER A O 1
ATOM 1080 N N . GLU A 1 134 ? -4.605 -15.291 -10.134 1.00 96.62 134 GLU A N 1
ATOM 1081 C CA . GLU A 1 134 ? -5.396 -15.551 -11.341 1.00 96.62 134 GLU A CA 1
ATOM 1082 C C . GLU A 1 134 ? -4.520 -16.119 -12.461 1.00 96.62 134 GLU A C 1
ATOM 1084 O O . GLU A 1 134 ? -4.954 -17.043 -13.148 1.00 96.62 134 GLU A O 1
ATOM 1089 N N . TYR A 1 135 ? -3.288 -15.617 -12.596 1.00 96.69 135 TYR A N 1
ATOM 1090 C CA . TYR A 1 135 ? -2.304 -16.112 -13.556 1.00 96.69 135 TYR A CA 1
ATOM 1091 C C . TYR A 1 135 ? -1.836 -17.543 -13.242 1.00 96.69 135 TYR A C 1
ATOM 1093 O O . TYR A 1 135 ? -1.901 -18.412 -14.111 1.00 96.69 135 TYR A O 1
ATOM 1101 N N . ASP A 1 136 ? -1.398 -17.816 -12.008 1.00 96.81 136 ASP A N 1
ATOM 1102 C CA . ASP A 1 136 ? -0.926 -19.144 -11.597 1.00 96.81 136 ASP A CA 1
ATOM 1103 C C . ASP A 1 136 ? -1.258 -19.413 -10.119 1.00 96.81 136 ASP A C 1
ATOM 1105 O O . ASP A 1 136 ? -0.970 -18.612 -9.228 1.00 96.81 136 ASP A O 1
ATOM 1109 N N . LYS A 1 137 ? -1.831 -20.590 -9.835 1.00 95.62 137 LYS A N 1
ATOM 1110 C CA . LYS A 1 137 ? -2.210 -21.016 -8.477 1.00 95.62 137 LYS A CA 1
ATOM 1111 C C . LYS A 1 137 ? -1.029 -21.163 -7.528 1.00 95.62 137 LYS A C 1
ATOM 1113 O O . LYS A 1 137 ? -1.238 -21.142 -6.318 1.00 95.62 137 LYS A O 1
ATOM 1118 N N . LYS A 1 138 ? 0.204 -21.261 -8.035 1.00 95.88 138 LYS A N 1
ATOM 1119 C CA . LYS A 1 138 ? 1.388 -21.214 -7.172 1.00 95.88 138 LYS A CA 1
ATOM 1120 C C . LYS A 1 138 ? 1.517 -19.882 -6.436 1.00 95.88 138 LYS A C 1
ATOM 1122 O O . LYS A 1 138 ? 2.137 -19.877 -5.380 1.00 95.88 138 LYS A O 1
ATOM 1127 N N . PHE A 1 139 ? 0.927 -18.793 -6.938 1.00 97.00 139 PHE A N 1
ATOM 1128 C CA . PHE A 1 139 ? 0.896 -17.483 -6.284 1.00 97.00 139 PHE A CA 1
ATOM 1129 C C . PHE A 1 139 ? -0.262 -17.342 -5.289 1.00 97.00 139 PHE A C 1
ATOM 1131 O O . PHE A 1 139 ? -0.895 -16.301 -5.211 1.00 97.00 139 PHE A O 1
ATOM 1138 N N . GLU A 1 140 ? -0.549 -18.370 -4.494 1.00 96.75 140 GLU A N 1
ATOM 1139 C CA . GLU A 1 140 ? -1.438 -18.216 -3.342 1.00 96.75 140 GLU A CA 1
ATOM 1140 C C . GLU A 1 140 ? -0.717 -17.448 -2.222 1.00 96.75 140 GLU A C 1
ATOM 1142 O O . GLU A 1 140 ? 0.456 -17.723 -1.945 1.00 96.75 140 GLU A O 1
ATOM 1147 N N . PHE A 1 141 ? -1.415 -16.503 -1.584 1.00 97.50 141 PHE A N 1
ATOM 1148 C CA . PHE A 1 141 ? -0.917 -15.639 -0.504 1.00 97.50 141 PHE A CA 1
ATOM 1149 C C . PHE A 1 141 ? -1.628 -15.952 0.823 1.00 97.50 141 PHE A C 1
ATOM 1151 O O . PHE A 1 141 ? -2.270 -15.090 1.417 1.00 97.50 141 PHE A O 1
ATOM 1158 N N . ALA A 1 142 ? -1.555 -17.206 1.275 1.00 97.00 142 ALA A N 1
ATOM 1159 C CA . ALA A 1 142 ? -2.255 -17.673 2.477 1.00 97.00 142 ALA A CA 1
ATOM 1160 C C . ALA A 1 142 ? -1.538 -17.304 3.791 1.00 97.00 142 ALA A C 1
ATOM 1162 O O . ALA A 1 142 ? -2.134 -17.349 4.865 1.00 97.00 142 ALA A O 1
ATOM 1163 N N . ASN A 1 143 ? -0.251 -16.963 3.721 1.00 97.62 143 ASN A N 1
ATOM 1164 C CA . ASN A 1 143 ? 0.583 -16.539 4.845 1.00 97.62 143 ASN A CA 1
ATOM 1165 C C . ASN A 1 143 ? 1.685 -15.583 4.366 1.00 97.62 143 ASN A C 1
ATOM 1167 O O . ASN A 1 143 ? 1.850 -15.358 3.164 1.00 97.62 143 ASN A O 1
ATOM 1171 N N . LEU A 1 144 ? 2.437 -15.004 5.305 1.00 97.94 144 LEU A N 1
ATOM 1172 C CA . LEU A 1 144 ? 3.503 -14.059 4.980 1.00 97.94 144 LEU A CA 1
ATOM 1173 C C . LEU A 1 144 ? 4.655 -14.712 4.210 1.00 97.94 144 LEU A C 1
ATOM 1175 O O . LEU A 1 144 ? 5.264 -14.055 3.372 1.00 97.94 144 LEU A O 1
ATOM 1179 N N . GLU A 1 145 ? 4.959 -15.985 4.444 1.00 98.12 145 GLU A N 1
ATOM 1180 C CA . GLU A 1 145 ? 6.046 -16.693 3.765 1.00 98.12 145 GLU A CA 1
ATOM 1181 C C . GLU A 1 145 ? 5.774 -16.835 2.264 1.00 98.12 145 GLU A C 1
ATOM 1183 O O . GLU A 1 145 ? 6.693 -16.759 1.447 1.00 98.12 145 GLU A O 1
ATOM 1188 N N . ASN A 1 146 ? 4.506 -16.989 1.880 1.00 98.00 146 ASN A N 1
ATOM 1189 C CA . ASN A 1 146 ? 4.110 -17.101 0.483 1.00 98.00 146 ASN A CA 1
ATOM 1190 C C . ASN A 1 146 ? 4.468 -15.864 -0.354 1.00 98.00 146 ASN A C 1
ATOM 1192 O O . ASN A 1 146 ? 4.795 -16.006 -1.531 1.00 98.00 146 ASN A O 1
ATOM 1196 N N . TYR A 1 147 ? 4.455 -14.669 0.234 1.00 98.44 147 TYR A N 1
ATOM 1197 C CA . TYR A 1 147 ? 4.767 -13.423 -0.473 1.00 98.44 147 TYR A CA 1
ATOM 1198 C C . TYR A 1 147 ? 6.184 -13.401 -1.067 1.00 98.44 147 TYR A C 1
ATOM 1200 O O . TYR A 1 147 ? 6.405 -12.781 -2.105 1.00 98.44 147 TYR A O 1
ATOM 1208 N N . VAL A 1 148 ? 7.136 -14.098 -0.440 1.00 98.19 148 VAL A N 1
ATOM 1209 C CA . VAL A 1 148 ? 8.560 -14.079 -0.818 1.00 98.19 148 VAL A CA 1
ATOM 1210 C C . VAL A 1 148 ? 9.156 -15.478 -0.988 1.00 98.19 148 VAL A C 1
ATOM 1212 O O . VAL A 1 148 ? 10.367 -15.667 -0.867 1.00 98.19 148 VAL A O 1
ATOM 1215 N N . ALA A 1 149 ? 8.310 -16.473 -1.264 1.00 97.81 149 ALA A N 1
ATOM 1216 C CA . ALA A 1 149 ? 8.739 -17.856 -1.427 1.00 97.81 149 ALA A CA 1
ATOM 1217 C C . ALA A 1 149 ? 9.780 -17.993 -2.555 1.00 97.81 149 ALA A C 1
ATOM 1219 O O . ALA A 1 149 ? 9.602 -17.475 -3.656 1.00 97.81 149 ALA A O 1
ATOM 1220 N N . SER A 1 150 ? 10.872 -18.712 -2.286 1.00 95.62 150 SER A N 1
ATOM 1221 C CA . SER A 1 150 ? 12.018 -18.837 -3.201 1.00 95.62 150 SER A CA 1
ATOM 1222 C C . SER A 1 150 ? 11.755 -19.698 -4.438 1.00 95.62 150 SER A C 1
ATOM 1224 O O . SER A 1 150 ? 12.550 -19.686 -5.367 1.00 95.62 150 SER A O 1
ATOM 1226 N N . ASN A 1 151 ? 10.661 -20.455 -4.461 1.00 93.88 151 ASN A N 1
ATOM 1227 C CA . ASN A 1 151 ? 10.272 -21.323 -5.571 1.00 93.88 151 ASN A CA 1
ATOM 1228 C C . ASN A 1 151 ? 9.300 -20.644 -6.554 1.00 93.88 151 ASN A C 1
ATOM 1230 O O . ASN A 1 151 ? 8.543 -21.340 -7.231 1.00 93.88 151 ASN A O 1
ATOM 1234 N N . ARG A 1 152 ? 9.271 -19.308 -6.583 1.00 94.69 152 ARG A N 1
ATOM 1235 C CA . ARG A 1 152 ? 8.382 -18.501 -7.423 1.00 94.69 152 ARG A CA 1
ATOM 1236 C C . ARG A 1 152 ? 9.196 -17.467 -8.193 1.00 94.69 152 ARG A C 1
ATOM 1238 O O . ARG A 1 152 ? 10.142 -16.894 -7.664 1.00 94.69 152 ARG A O 1
ATOM 1245 N N . GLU A 1 153 ? 8.770 -17.202 -9.417 1.00 94.94 153 GLU A N 1
ATOM 1246 C CA . GLU A 1 153 ? 9.363 -16.216 -10.320 1.00 94.94 153 GLU A CA 1
ATOM 1247 C C . GLU A 1 153 ? 9.013 -14.790 -9.884 1.00 94.94 153 GLU A C 1
ATOM 1249 O O . GLU A 1 153 ? 9.747 -13.863 -10.185 1.00 94.94 153 GLU A O 1
ATOM 1254 N N . ALA A 1 154 ? 7.931 -14.596 -9.124 1.00 97.62 154 ALA A N 1
ATOM 1255 C CA . ALA A 1 154 ? 7.582 -13.298 -8.560 1.00 97.62 154 ALA A CA 1
ATOM 1256 C C . ALA A 1 154 ? 7.523 -13.308 -7.032 1.00 97.62 154 ALA A C 1
ATOM 1258 O O . ALA A 1 154 ? 6.936 -14.200 -6.414 1.00 97.62 154 ALA A O 1
ATOM 1259 N N . LYS A 1 155 ? 8.088 -12.254 -6.442 1.00 98.44 155 LYS A N 1
ATOM 1260 C CA . LYS A 1 155 ? 8.006 -11.918 -5.018 1.00 98.44 155 LYS A CA 1
ATOM 1261 C C . LYS A 1 155 ? 7.236 -10.612 -4.859 1.00 98.44 155 LYS A C 1
ATOM 1263 O O . LYS A 1 155 ? 7.369 -9.709 -5.682 1.00 98.44 155 LYS A O 1
ATOM 1268 N N . VAL A 1 156 ? 6.460 -10.493 -3.790 1.00 98.56 156 VAL A N 1
ATOM 1269 C CA . VAL A 1 156 ? 5.697 -9.287 -3.454 1.00 98.56 156 VAL A CA 1
ATOM 1270 C C . VAL A 1 156 ? 6.125 -8.819 -2.072 1.00 98.56 156 VAL A C 1
ATOM 1272 O O . VAL A 1 156 ? 6.050 -9.574 -1.110 1.00 98.56 156 VAL A O 1
ATOM 1275 N N . VAL A 1 157 ? 6.562 -7.569 -1.965 1.00 98.19 157 VAL A N 1
ATOM 1276 C CA . VAL A 1 157 ? 6.961 -6.947 -0.700 1.00 98.19 157 VAL A CA 1
ATOM 1277 C C . VAL A 1 157 ? 6.116 -5.703 -0.481 1.00 98.19 157 VAL A C 1
ATOM 1279 O O . VAL A 1 157 ? 6.121 -4.790 -1.305 1.00 98.19 157 VAL A O 1
ATOM 1282 N N . LYS A 1 158 ? 5.392 -5.674 0.642 1.00 96.69 158 LYS A N 1
ATOM 1283 C CA . LYS A 1 158 ? 4.521 -4.563 1.042 1.00 96.69 158 LYS A CA 1
ATOM 1284 C C . LYS A 1 158 ? 5.100 -3.836 2.243 1.00 96.69 158 LYS A C 1
ATOM 1286 O O . LYS A 1 158 ? 5.140 -4.382 3.344 1.00 96.69 158 LYS A O 1
ATOM 1291 N N . LEU A 1 159 ? 5.534 -2.595 2.034 1.00 92.94 159 LEU A N 1
ATOM 1292 C CA . LEU A 1 159 ? 6.222 -1.830 3.080 1.00 92.94 159 LEU A CA 1
ATOM 1293 C C . LEU A 1 159 ? 5.270 -1.355 4.186 1.00 92.94 159 LEU A C 1
ATOM 1295 O O . LEU A 1 159 ? 5.612 -1.360 5.370 1.00 92.94 159 LEU A O 1
ATOM 1299 N N . HIS A 1 160 ? 4.051 -1.002 3.786 1.00 92.31 160 HIS A N 1
ATOM 1300 C CA . HIS A 1 160 ? 3.067 -0.305 4.612 1.00 92.31 160 HIS A CA 1
ATOM 1301 C C . HIS A 1 160 ? 1.976 -1.215 5.184 1.00 92.31 160 HIS A C 1
ATOM 1303 O O . HIS A 1 160 ? 1.024 -0.744 5.803 1.00 92.31 160 HIS A O 1
ATOM 1309 N N . GLY A 1 161 ? 2.102 -2.527 5.001 1.00 95.00 161 GLY A N 1
ATOM 1310 C CA . GLY A 1 161 ? 1.054 -3.476 5.348 1.00 95.00 161 GLY A CA 1
ATOM 1311 C C . GLY A 1 161 ? 0.071 -3.719 4.205 1.00 95.00 161 GLY A C 1
ATOM 1312 O O . GLY A 1 161 ? 0.343 -3.395 3.050 1.00 95.00 161 GLY A O 1
ATOM 1313 N N . SER A 1 162 ? -1.066 -4.338 4.517 1.00 96.94 162 SER A N 1
ATOM 1314 C CA . SER A 1 162 ? -2.033 -4.781 3.508 1.00 96.94 162 SER A CA 1
ATOM 1315 C C . SER A 1 162 ? -3.437 -4.907 4.092 1.00 96.94 162 SER A C 1
ATOM 1317 O O . SER A 1 162 ? -3.601 -5.212 5.274 1.00 96.94 162 SER A O 1
ATOM 1319 N N . ILE A 1 163 ? -4.470 -4.749 3.259 1.00 97.38 163 ILE A N 1
ATOM 1320 C CA . ILE A 1 163 ? -5.875 -4.901 3.679 1.00 97.38 163 ILE A CA 1
ATOM 1321 C C . ILE A 1 163 ? -6.238 -6.313 4.169 1.00 97.38 163 ILE A C 1
ATOM 1323 O O . ILE A 1 163 ? -7.278 -6.480 4.811 1.00 97.38 163 ILE A O 1
ATOM 1327 N N . ASN A 1 164 ? -5.401 -7.312 3.876 1.00 98.00 164 ASN A N 1
ATOM 1328 C CA . ASN A 1 164 ? -5.552 -8.707 4.294 1.00 98.00 164 ASN A CA 1
ATOM 1329 C C . ASN A 1 164 ? -4.575 -9.119 5.414 1.00 98.00 164 ASN A C 1
ATOM 1331 O O . ASN A 1 164 ? -4.497 -10.306 5.723 1.00 98.00 164 ASN A O 1
ATOM 1335 N N . TRP A 1 165 ? -3.814 -8.188 6.005 1.00 98.06 165 TRP A N 1
ATOM 1336 C CA . TRP A 1 165 ? -2.901 -8.475 7.119 1.00 98.06 165 TRP A CA 1
ATOM 1337 C C . TRP A 1 165 ? -3.512 -8.048 8.450 1.00 98.06 165 TRP A C 1
ATOM 1339 O O . TRP A 1 165 ? -4.083 -6.963 8.571 1.00 98.06 165 TRP A O 1
ATOM 1349 N N . TYR A 1 166 ? -3.354 -8.885 9.473 1.00 97.69 166 TYR A N 1
ATOM 1350 C CA . TYR A 1 166 ? -3.993 -8.687 10.768 1.00 97.69 166 TYR A CA 1
ATOM 1351 C C . TYR A 1 166 ? -3.122 -9.099 11.941 1.00 97.69 166 TYR A C 1
ATOM 1353 O O . TYR A 1 166 ? -2.317 -10.015 11.842 1.00 97.69 166 TYR A O 1
ATOM 1361 N N . ARG A 1 167 ? -3.387 -8.497 13.100 1.00 96.62 167 ARG A N 1
ATOM 1362 C CA . ARG A 1 167 ? -2.976 -9.011 14.410 1.00 96.62 167 ARG A CA 1
ATOM 1363 C C . ARG A 1 167 ? -4.190 -9.440 15.217 1.00 96.62 167 ARG A C 1
ATOM 1365 O O . ARG A 1 167 ? -5.266 -8.853 15.102 1.00 96.62 167 ARG A O 1
ATOM 1372 N N . LEU A 1 168 ? -4.008 -10.432 16.075 1.00 96.62 168 LEU A N 1
ATOM 1373 C CA . LEU A 1 168 ? -5.039 -10.895 17.002 1.00 96.62 168 LEU A CA 1
ATOM 1374 C C . LEU A 1 168 ? -5.170 -9.897 18.172 1.00 96.62 168 LEU A C 1
ATOM 1376 O O . LEU A 1 168 ? -4.161 -9.471 18.731 1.00 96.62 168 LEU A O 1
ATOM 1380 N N . ILE A 1 169 ? -6.398 -9.515 18.550 1.00 96.31 169 ILE A N 1
ATOM 1381 C CA . ILE A 1 169 ? -6.660 -8.532 19.631 1.00 96.31 169 ILE A CA 1
ATOM 1382 C C . ILE A 1 169 ? -7.600 -9.032 20.737 1.00 96.31 169 ILE A C 1
ATOM 1384 O O . ILE A 1 169 ? -7.941 -8.286 21.654 1.00 96.31 169 ILE A O 1
ATOM 1388 N N . GLY A 1 170 ? -8.027 -10.294 20.681 1.00 94.94 170 GLY A N 1
ATOM 1389 C CA . GLY A 1 170 ? -8.727 -10.950 21.785 1.00 94.94 170 GLY A CA 1
ATOM 1390 C C . GLY A 1 170 ? -9.999 -11.685 21.379 1.00 94.94 170 GLY A C 1
ATOM 1391 O O . GLY A 1 170 ? -10.229 -11.994 20.215 1.00 94.94 170 GLY A O 1
ATOM 1392 N N . SER A 1 171 ? -10.826 -12.012 22.370 1.00 96.38 171 SER A N 1
ATOM 1393 C CA . SER A 1 171 ? -12.039 -12.808 22.167 1.00 96.38 171 SER A CA 1
ATOM 1394 C C . SER A 1 171 ? -13.124 -12.022 21.417 1.00 96.38 171 SER A C 1
ATOM 1396 O O . SER A 1 171 ? -13.401 -10.878 21.784 1.00 96.38 171 SER A O 1
ATOM 1398 N N . PRO A 1 172 ? -13.838 -12.633 20.452 1.00 95.12 172 PRO A N 1
ATOM 1399 C CA . PRO A 1 172 ? -14.978 -11.995 19.791 1.00 95.12 172 PRO A CA 1
ATOM 1400 C C . PRO A 1 172 ? -16.142 -11.699 20.748 1.00 95.12 172 PRO A C 1
ATOM 1402 O O . PRO A 1 172 ? -16.980 -10.856 20.437 1.00 95.12 172 PRO A O 1
ATOM 1405 N N . LYS A 1 173 ? -16.181 -12.341 21.928 1.00 96.25 173 LYS A N 1
ATOM 1406 C CA . LYS A 1 173 ? -17.180 -12.071 22.978 1.00 96.25 173 LYS A CA 1
ATOM 1407 C C . LYS A 1 173 ? -17.021 -10.689 23.618 1.00 96.25 173 LYS A C 1
ATOM 1409 O O . LYS A 1 173 ? -17.979 -10.187 24.198 1.00 96.25 173 LYS A O 1
ATOM 1414 N N . ASN A 1 174 ? -15.831 -10.097 23.538 1.00 96.19 174 ASN A N 1
ATOM 1415 C CA . ASN A 1 174 ? -15.590 -8.755 24.048 1.00 96.19 174 ASN A CA 1
ATOM 1416 C C . ASN A 1 174 ? -16.067 -7.719 23.015 1.00 96.19 174 ASN A C 1
ATOM 1418 O O . ASN A 1 174 ? -15.886 -7.945 21.812 1.00 96.19 174 ASN A O 1
ATOM 1422 N N . PRO A 1 175 ? -16.647 -6.586 23.451 1.00 95.44 175 PRO A N 1
ATOM 1423 C CA . PRO A 1 175 ? -16.949 -5.465 22.563 1.00 95.44 175 PRO A CA 1
ATOM 1424 C C . PRO A 1 175 ? -15.696 -4.969 21.831 1.00 95.44 175 PRO A C 1
ATOM 1426 O O . PRO A 1 175 ? -14.599 -5.017 22.391 1.00 95.44 175 PRO A O 1
ATOM 1429 N N . TRP A 1 176 ? -15.864 -4.461 20.605 1.00 95.31 176 TRP A N 1
ATOM 1430 C CA . TRP A 1 176 ? -14.770 -3.928 19.781 1.00 95.31 176 TRP A CA 1
ATOM 1431 C C . TRP A 1 176 ? -13.928 -2.907 20.551 1.00 95.31 176 TRP A C 1
ATOM 1433 O O . TRP A 1 176 ? -12.710 -3.047 20.628 1.00 95.31 176 TRP A O 1
ATOM 1443 N N . GLU A 1 177 ? -14.597 -1.950 21.194 1.00 96.12 177 GLU A N 1
ATOM 1444 C CA . GLU A 1 177 ? -13.999 -0.865 21.974 1.00 96.12 177 GLU A CA 1
ATOM 1445 C C . GLU A 1 177 ? -13.102 -1.404 23.092 1.00 96.12 177 GLU A C 1
ATOM 1447 O O . GLU A 1 177 ? -12.009 -0.895 23.314 1.00 96.12 177 GLU A O 1
ATOM 1452 N N . SER A 1 178 ? -13.522 -2.487 23.753 1.00 96.00 178 SER A N 1
ATOM 1453 C CA . SER A 1 178 ? -12.732 -3.114 24.815 1.00 96.00 178 SER A CA 1
ATOM 1454 C C . SER A 1 178 ? -11.493 -3.833 24.284 1.00 96.00 178 SER A C 1
ATOM 1456 O O . SER A 1 178 ? -10.508 -3.941 25.010 1.00 96.00 178 SER A O 1
ATOM 1458 N N . CYS A 1 179 ? -11.538 -4.373 23.064 1.00 95.94 179 CYS A N 1
ATOM 1459 C CA . CYS A 1 179 ? -10.384 -5.036 22.460 1.00 95.94 179 CYS A CA 1
ATOM 1460 C C . CYS A 1 179 ? -9.329 -4.023 22.008 1.00 95.94 179 CYS A C 1
ATOM 1462 O O . CYS A 1 179 ? -8.135 -4.244 22.208 1.00 95.94 179 CYS A O 1
ATOM 1464 N N . ILE A 1 180 ? -9.754 -2.903 21.418 1.00 96.06 180 ILE A N 1
ATOM 1465 C CA . ILE A 1 180 ? -8.816 -1.882 20.938 1.00 96.06 180 ILE A CA 1
ATOM 1466 C C . ILE A 1 180 ? -8.294 -0.974 22.057 1.00 96.06 180 ILE A C 1
ATOM 1468 O O . ILE A 1 180 ? -7.177 -0.473 21.948 1.00 96.06 180 ILE A O 1
ATOM 1472 N N . SER A 1 181 ? -9.006 -0.817 23.178 1.00 95.44 181 SER A N 1
ATOM 1473 C CA . SER A 1 181 ? -8.532 0.038 24.275 1.00 95.44 181 SER A CA 1
ATOM 1474 C C . SER A 1 181 ? -7.203 -0.422 24.869 1.00 95.44 181 SER A C 1
ATOM 1476 O O . SER A 1 181 ? -6.359 0.402 25.216 1.00 95.44 181 SER A O 1
ATOM 1478 N N . SER A 1 182 ? -6.963 -1.734 24.916 1.00 93.00 182 SER A N 1
ATOM 1479 C CA . SER A 1 182 ? -5.683 -2.312 25.350 1.00 93.00 182 SER A CA 1
ATOM 1480 C C . SER A 1 182 ? -4.614 -2.366 24.256 1.00 93.00 182 SER A C 1
ATOM 1482 O O . SER A 1 182 ? -3.484 -2.763 24.531 1.00 93.00 182 SER A O 1
ATOM 1484 N N . LEU A 1 183 ? -4.959 -2.025 23.015 1.00 94.19 183 LEU A N 1
ATOM 1485 C CA . LEU A 1 183 ? -4.053 -2.124 21.882 1.00 94.19 183 LEU 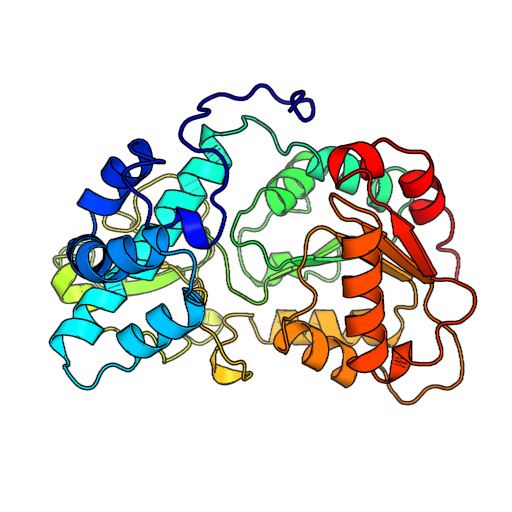A CA 1
ATOM 1486 C C . LEU A 1 183 ? -3.026 -0.992 21.908 1.00 94.19 183 LEU A C 1
ATOM 1488 O O . LEU A 1 183 ? -3.390 0.184 21.863 1.00 94.19 183 LEU A O 1
ATOM 1492 N N . ASP A 1 184 ? -1.749 -1.357 21.905 1.00 92.44 184 ASP A N 1
ATOM 1493 C CA . ASP A 1 184 ? -0.682 -0.456 21.490 1.00 92.44 184 ASP A CA 1
ATOM 1494 C C . ASP A 1 184 ? -0.491 -0.597 19.976 1.00 92.44 184 ASP A C 1
ATOM 1496 O O . ASP A 1 184 ? -0.044 -1.639 19.486 1.00 92.44 184 ASP A O 1
ATOM 1500 N N . ILE A 1 185 ? -0.913 0.435 19.246 1.00 89.50 185 ILE A N 1
ATOM 1501 C CA . ILE A 1 185 ? -0.858 0.491 17.781 1.00 89.50 185 ILE A CA 1
ATOM 1502 C C . ILE A 1 185 ? 0.527 0.877 17.253 1.00 89.50 185 ILE A C 1
ATOM 1504 O O . ILE A 1 185 ? 0.777 0.676 16.070 1.00 89.50 185 ILE A O 1
ATOM 1508 N N . PHE A 1 186 ? 1.408 1.403 18.108 1.00 86.00 186 PHE A N 1
ATOM 1509 C CA . PHE A 1 186 ? 2.797 1.709 17.756 1.00 86.00 186 PHE A CA 1
ATOM 1510 C C . PHE A 1 186 ? 3.705 0.503 17.978 1.00 86.00 186 PHE A C 1
ATOM 1512 O O . PHE A 1 186 ? 4.756 0.382 17.355 1.00 86.00 186 PHE A O 1
ATOM 1519 N N . ASN A 1 187 ? 3.289 -0.426 18.841 1.00 89.56 187 ASN A N 1
ATOM 1520 C CA . ASN A 1 187 ? 3.980 -1.692 18.985 1.00 89.56 187 ASN A CA 1
ATOM 1521 C C . ASN A 1 187 ? 3.655 -2.621 17.808 1.00 89.56 187 ASN A C 1
ATOM 1523 O O . ASN A 1 187 ? 2.580 -3.235 17.748 1.00 89.56 187 ASN A O 1
ATOM 1527 N N . ARG A 1 188 ? 4.615 -2.744 16.889 1.00 88.62 188 ARG A N 1
ATOM 1528 C CA . ARG A 1 188 ? 4.578 -3.721 15.803 1.00 88.62 188 ARG A CA 1
ATOM 1529 C C . ARG A 1 188 ? 4.523 -5.148 16.377 1.00 88.62 188 ARG A C 1
ATOM 1531 O O . ARG A 1 188 ? 5.373 -5.501 17.196 1.00 88.62 188 ARG A O 1
ATOM 1538 N N . PRO A 1 189 ? 3.565 -5.993 15.950 1.00 92.50 189 PRO A N 1
ATOM 1539 C CA . PRO A 1 189 ? 3.552 -7.389 16.365 1.00 92.50 189 PRO A CA 1
ATOM 1540 C C . PRO A 1 189 ? 4.742 -8.154 15.752 1.00 92.50 189 PRO A C 1
ATOM 1542 O O . PRO A 1 189 ? 5.161 -7.838 14.634 1.00 92.50 189 PRO A O 1
ATOM 1545 N N . PRO A 1 190 ? 5.268 -9.181 16.438 1.00 94.50 190 PRO A N 1
ATOM 1546 C CA . PRO A 1 190 ? 6.174 -10.153 15.834 1.00 94.50 190 PRO A CA 1
ATOM 1547 C C . PRO A 1 190 ? 5.600 -10.751 14.540 1.00 94.50 190 PRO A C 1
ATOM 1549 O O . PRO A 1 190 ? 4.395 -10.983 14.444 1.00 94.50 190 PRO A O 1
ATOM 1552 N N . ASP A 1 191 ? 6.458 -11.055 13.562 1.00 95.62 191 ASP A N 1
ATOM 1553 C CA . ASP A 1 191 ? 6.025 -11.539 12.240 1.00 95.62 191 ASP A CA 1
ATOM 1554 C C . ASP A 1 191 ? 5.155 -12.813 12.324 1.00 95.62 191 ASP A C 1
ATOM 1556 O O . ASP A 1 191 ? 4.201 -12.962 11.569 1.00 95.62 191 ASP A O 1
ATOM 1560 N N . ASN A 1 192 ? 5.416 -13.703 13.289 1.00 95.38 192 ASN A N 1
ATOM 1561 C CA . ASN A 1 192 ? 4.641 -14.933 13.505 1.00 95.38 192 ASN A CA 1
ATOM 1562 C C . ASN A 1 192 ? 3.255 -14.713 14.145 1.00 95.38 192 ASN A C 1
ATOM 1564 O O . ASN A 1 192 ? 2.470 -15.657 14.239 1.00 95.38 192 ASN A O 1
ATOM 1568 N N . GLU A 1 193 ? 2.945 -13.500 14.606 1.00 95.38 193 GLU A N 1
ATOM 1569 C CA . GLU A 1 193 ? 1.611 -13.124 15.090 1.00 95.38 193 GLU A CA 1
ATOM 1570 C C . GLU A 1 193 ? 0.741 -12.510 13.984 1.00 95.38 193 GLU A C 1
ATOM 1572 O O . GLU A 1 193 ? -0.475 -12.370 14.157 1.00 95.38 193 GLU A O 1
ATOM 1577 N N . ILE A 1 194 ? 1.338 -12.175 12.837 1.00 96.81 194 ILE A N 1
ATOM 1578 C CA . ILE A 1 194 ? 0.632 -11.598 11.697 1.00 96.81 194 ILE A CA 1
ATOM 1579 C C . ILE A 1 194 ? -0.162 -12.694 10.982 1.00 96.81 194 ILE A C 1
ATOM 1581 O O . ILE A 1 194 ? 0.386 -13.682 10.500 1.00 96.81 194 ILE A O 1
ATOM 1585 N N . GLN A 1 195 ? -1.475 -12.508 10.905 1.00 97.69 195 GLN A N 1
ATOM 1586 C CA . GLN A 1 195 ? -2.384 -13.372 10.164 1.00 97.69 195 GLN A CA 1
ATOM 1587 C C . GLN A 1 195 ? -2.653 -12.774 8.787 1.00 97.69 195 GLN A C 1
ATOM 1589 O O . GLN A 1 195 ? -2.956 -11.584 8.679 1.00 97.69 195 GLN A O 1
ATOM 1594 N N . VAL A 1 196 ? -2.602 -13.609 7.751 1.00 97.81 196 VAL A N 1
ATOM 1595 C CA . VAL A 1 196 ? -3.057 -13.244 6.408 1.00 97.81 196 VAL A CA 1
ATOM 1596 C C . VAL A 1 196 ? -4.430 -13.864 6.187 1.00 97.81 196 VAL A C 1
ATOM 1598 O O . VAL A 1 196 ? -4.600 -15.073 6.324 1.00 97.81 196 VAL A O 1
ATOM 1601 N N . TYR A 1 197 ? -5.430 -13.034 5.903 1.00 97.62 197 TYR A N 1
ATOM 1602 C CA . TYR A 1 197 ? -6.800 -13.496 5.709 1.00 97.62 197 TYR A CA 1
ATOM 1603 C C . TYR A 1 197 ? -7.537 -12.620 4.700 1.00 97.62 197 TYR A C 1
ATOM 1605 O O . TYR A 1 197 ? -7.808 -11.451 4.960 1.00 97.62 197 TYR A O 1
ATOM 1613 N N . ASP A 1 198 ? -7.871 -13.168 3.535 1.00 95.62 198 ASP A N 1
ATOM 1614 C CA . ASP A 1 198 ? -8.613 -12.406 2.535 1.00 95.62 198 ASP A CA 1
ATOM 1615 C C . ASP A 1 198 ? -10.118 -12.429 2.838 1.00 95.62 198 ASP A C 1
ATOM 1617 O O . ASP A 1 198 ? -10.749 -13.485 2.839 1.00 95.62 198 ASP A O 1
ATOM 1621 N N . SER A 1 199 ? -10.696 -11.269 3.151 1.00 94.69 199 SER A N 1
ATOM 1622 C CA . SER A 1 199 ? -12.101 -11.157 3.553 1.00 94.69 199 SER A CA 1
ATOM 1623 C C . SER A 1 199 ? -12.696 -9.817 3.151 1.00 94.69 199 SER A C 1
ATOM 1625 O O . SER A 1 199 ? -12.054 -8.781 3.279 1.00 94.69 199 SER A O 1
ATOM 1627 N N . GLN A 1 200 ? -13.961 -9.807 2.737 1.00 94.62 200 GLN A N 1
ATOM 1628 C CA . GLN A 1 200 ? -14.713 -8.567 2.507 1.00 94.62 200 GLN A CA 1
ATOM 1629 C C . GLN A 1 200 ? -15.527 -8.127 3.735 1.00 94.62 200 GLN A C 1
ATOM 1631 O O . GLN A 1 200 ? -16.205 -7.099 3.706 1.00 94.62 200 GLN A O 1
ATOM 1636 N N . GLU A 1 201 ? -15.485 -8.893 4.829 1.00 95.25 201 GLU A N 1
ATOM 1637 C CA . GLU A 1 201 ? -16.189 -8.536 6.058 1.00 95.25 201 GLU A CA 1
ATOM 1638 C C . GLU A 1 201 ? -15.587 -7.282 6.702 1.00 95.25 201 GLU A C 1
ATOM 1640 O O . GLU A 1 201 ? -14.380 -7.048 6.644 1.00 95.25 201 GLU A O 1
ATOM 1645 N N . TYR A 1 202 ? -16.434 -6.487 7.359 1.00 93.69 202 TYR A N 1
ATOM 1646 C CA . TYR A 1 202 ? -15.993 -5.316 8.117 1.00 93.69 202 TYR A CA 1
ATOM 1647 C C . TYR A 1 202 ? -15.104 -5.730 9.297 1.00 93.69 202 TYR A C 1
ATOM 1649 O O . TYR A 1 202 ? -15.484 -6.600 10.084 1.00 93.69 202 TYR A O 1
ATOM 1657 N N . THR A 1 203 ? -13.982 -5.034 9.485 1.00 92.12 203 THR A N 1
ATOM 1658 C CA . THR A 1 203 ? -12.981 -5.341 10.523 1.00 92.12 203 THR A CA 1
ATOM 1659 C C . THR A 1 203 ? -13.593 -5.429 11.922 1.00 92.12 203 THR A C 1
ATOM 1661 O O . THR A 1 203 ? -13.298 -6.361 12.665 1.00 92.12 203 THR A O 1
ATOM 1664 N N . ALA A 1 204 ? -14.504 -4.516 12.280 1.00 90.69 204 ALA A N 1
ATOM 1665 C CA . ALA A 1 204 ? -15.153 -4.511 13.595 1.00 90.69 204 ALA A CA 1
ATOM 1666 C C . ALA A 1 204 ? -15.905 -5.817 13.937 1.00 90.69 204 ALA A C 1
ATOM 1668 O O . ALA A 1 204 ? -16.176 -6.075 15.111 1.00 90.69 204 ALA A O 1
ATOM 1669 N N . ASN A 1 205 ? -16.236 -6.636 12.935 1.00 91.19 205 ASN A N 1
ATOM 1670 C CA . ASN A 1 205 ? -16.917 -7.920 13.095 1.00 91.19 205 ASN A CA 1
ATOM 1671 C C . ASN A 1 205 ? -16.036 -9.123 12.732 1.00 91.19 205 ASN A C 1
ATOM 1673 O O . ASN A 1 205 ? -16.456 -10.255 12.959 1.00 91.19 205 ASN A O 1
ATOM 1677 N N . LEU A 1 206 ? -14.846 -8.890 12.177 1.00 95.56 206 LEU A N 1
ATOM 1678 C CA . LEU A 1 206 ? -14.012 -9.941 11.616 1.00 95.56 206 LEU A CA 1
ATOM 1679 C C . LEU A 1 206 ? -13.383 -10.800 12.720 1.00 95.56 206 LEU A C 1
ATOM 1681 O O . LEU A 1 206 ? -12.795 -10.298 13.686 1.00 95.56 206 LEU A O 1
ATOM 1685 N N . VAL A 1 207 ? -13.495 -12.115 12.542 1.00 96.38 207 VAL A N 1
ATOM 1686 C CA . VAL A 1 207 ? -12.930 -13.131 13.429 1.00 96.38 207 VAL A CA 1
ATOM 1687 C C . VAL A 1 207 ? -12.081 -14.086 12.604 1.00 96.38 207 VAL A C 1
ATOM 1689 O O . VAL A 1 207 ? -12.584 -14.761 11.713 1.00 96.38 207 VAL A O 1
ATOM 1692 N N . VAL A 1 208 ? -10.799 -14.181 12.940 1.00 95.56 208 VAL A N 1
ATOM 1693 C CA . VAL A 1 208 ? -9.842 -15.102 12.319 1.00 95.56 208 VAL A CA 1
ATOM 1694 C C . VAL A 1 208 ? -9.417 -16.097 13.386 1.00 95.56 208 VAL A C 1
ATOM 1696 O O . VAL A 1 208 ? -9.154 -15.706 14.520 1.00 95.56 208 VAL A O 1
ATOM 1699 N N . THR A 1 209 ? -9.445 -17.392 13.057 1.00 94.31 209 THR A N 1
ATOM 1700 C CA . THR A 1 209 ? -9.075 -18.486 13.983 1.00 94.31 209 THR A CA 1
ATOM 1701 C C . THR A 1 209 ? -9.774 -18.421 15.356 1.00 94.31 209 THR A C 1
ATOM 1703 O O . THR A 1 209 ? -9.239 -18.847 16.376 1.00 94.31 209 THR A O 1
ATOM 1706 N N . GLY A 1 210 ? -11.014 -17.913 15.387 1.00 96.31 210 GLY A N 1
ATOM 1707 C CA . GLY A 1 210 ? -11.820 -17.780 16.608 1.00 96.31 210 GLY A CA 1
ATOM 1708 C C . GLY A 1 210 ? -11.506 -16.545 17.462 1.00 96.31 210 GLY A C 1
ATOM 1709 O O . GLY A 1 210 ? -12.101 -16.379 18.528 1.00 96.31 210 GLY A O 1
ATOM 1710 N N . LEU A 1 211 ? -10.614 -15.667 17.000 1.00 96.94 211 LEU A N 1
ATOM 1711 C CA . LEU A 1 211 ? -10.205 -14.443 17.678 1.00 96.94 211 LEU A CA 1
ATOM 1712 C C . LEU A 1 211 ? -10.522 -13.209 16.831 1.00 96.94 211 LEU A C 1
ATOM 1714 O O . LEU A 1 211 ? -10.476 -13.228 15.605 1.00 96.94 211 LEU A O 1
ATOM 1718 N N . ARG A 1 212 ? -10.860 -12.113 17.505 1.00 97.00 212 ARG A N 1
ATOM 1719 C CA . ARG A 1 212 ? -11.047 -10.806 16.880 1.00 97.00 212 ARG A CA 1
ATOM 1720 C C . ARG A 1 212 ? -9.697 -10.288 16.398 1.00 97.00 212 ARG A C 1
ATOM 1722 O O . ARG A 1 212 ? -8.680 -10.465 17.076 1.00 97.00 212 ARG A O 1
ATOM 1729 N N . VAL A 1 213 ? -9.713 -9.612 15.259 1.00 97.81 213 VAL A N 1
ATOM 1730 C CA . VAL A 1 213 ? -8.511 -9.081 14.618 1.00 97.81 213 VAL A CA 1
ATOM 1731 C C . VAL A 1 213 ? -8.500 -7.562 14.529 1.00 97.81 213 VAL A C 1
ATOM 1733 O O . VAL A 1 213 ? -9.536 -6.907 14.610 1.00 97.81 213 VAL A O 1
ATOM 1736 N N . TYR A 1 214 ? -7.306 -7.011 14.347 1.00 97.56 214 TYR A N 1
ATOM 1737 C CA . TYR A 1 214 ? -7.055 -5.614 14.021 1.00 97.56 214 TYR A CA 1
ATOM 1738 C C . TYR A 1 214 ? -6.168 -5.543 12.777 1.00 97.56 214 TYR A C 1
ATOM 1740 O O . TYR A 1 214 ? -5.232 -6.343 12.686 1.00 97.56 214 TYR A O 1
ATOM 1748 N N . PRO A 1 215 ? -6.434 -4.640 11.820 1.00 97.12 215 PRO A N 1
ATOM 1749 C CA . PRO A 1 215 ? -5.708 -4.630 10.566 1.00 97.12 215 PRO A CA 1
ATOM 1750 C C . PRO A 1 215 ? -4.300 -4.080 10.764 1.00 97.12 215 PRO A C 1
ATOM 1752 O O . PRO A 1 215 ? -4.059 -3.186 11.577 1.00 97.12 215 PRO A O 1
ATOM 1755 N N . LEU A 1 216 ? -3.378 -4.623 9.986 1.00 95.06 216 LEU A N 1
ATOM 1756 C CA . LEU A 1 216 ? -1.985 -4.221 9.937 1.00 95.06 216 LEU A CA 1
ATOM 1757 C C . LEU A 1 216 ? -1.745 -3.443 8.652 1.00 95.06 216 LEU A C 1
ATOM 1759 O O . LEU A 1 216 ? -1.281 -3.972 7.644 1.00 95.06 216 LEU A O 1
ATOM 1763 N N . LEU A 1 217 ? -2.095 -2.165 8.726 1.00 90.94 217 LEU A N 1
ATOM 1764 C CA . LEU A 1 217 ? -1.730 -1.149 7.757 1.00 90.94 217 LEU A CA 1
ATOM 1765 C C . LEU A 1 217 ? -1.203 0.061 8.513 1.00 90.94 217 LEU A C 1
ATOM 1767 O O . LEU A 1 217 ? -1.760 0.440 9.550 1.00 90.94 217 LEU A O 1
ATOM 1771 N N . THR A 1 218 ? -0.128 0.658 8.013 1.00 84.81 218 THR A N 1
ATOM 1772 C CA . THR A 1 218 ? 0.288 1.969 8.491 1.00 84.81 218 THR A CA 1
ATOM 1773 C C . THR A 1 218 ? -0.828 2.939 8.141 1.00 84.81 218 THR A C 1
ATOM 1775 O O . THR A 1 218 ? -1.295 2.985 7.002 1.00 84.81 218 THR A O 1
ATOM 1778 N N . ALA A 1 219 ? -1.302 3.718 9.115 1.00 75.81 219 ALA A N 1
ATOM 1779 C CA . ALA A 1 219 ? -1.978 4.944 8.722 1.00 75.81 219 ALA A CA 1
ATOM 1780 C C . ALA A 1 219 ? -0.974 5.740 7.867 1.00 75.81 219 ALA A C 1
ATOM 1782 O O . ALA A 1 219 ? 0.226 5.663 8.144 1.00 75.81 219 ALA A O 1
ATOM 1783 N N . PRO A 1 220 ? -1.414 6.468 6.834 1.00 70.81 220 PRO A N 1
ATOM 1784 C CA . PRO A 1 220 ? -0.498 7.311 6.086 1.00 70.81 220 PRO A CA 1
ATOM 1785 C C . PRO A 1 220 ? -0.037 8.394 7.069 1.00 70.81 220 PRO A C 1
ATOM 1787 O O . PRO A 1 220 ? -0.808 9.289 7.398 1.00 70.8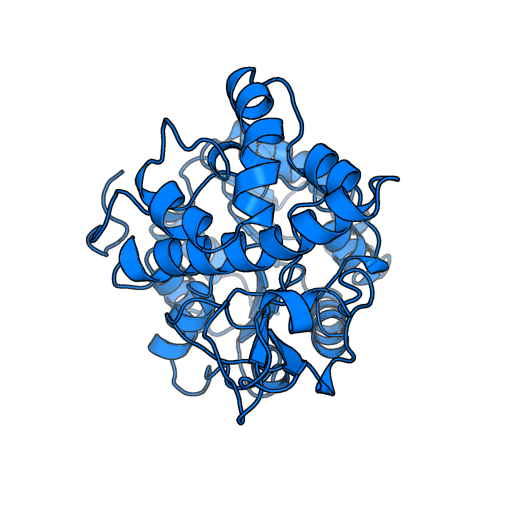1 220 PRO A O 1
ATOM 1790 N N . LEU A 1 221 ? 1.143 8.227 7.670 1.00 69.38 221 LEU A N 1
ATOM 1791 C CA . LEU A 1 221 ? 1.702 9.077 8.721 1.00 69.38 221 LEU A CA 1
ATOM 1792 C C . LEU A 1 221 ? 2.974 9.736 8.181 1.00 69.38 221 LEU A C 1
ATOM 1794 O O . LEU A 1 221 ? 3.863 9.049 7.685 1.00 69.38 221 LEU A O 1
ATOM 1798 N N . ALA A 1 222 ? 3.081 11.064 8.279 1.00 55.44 222 ALA A N 1
ATOM 1799 C CA . ALA A 1 222 ? 4.229 11.780 7.719 1.00 55.44 222 ALA A CA 1
ATOM 1800 C C . ALA A 1 222 ? 5.462 11.653 8.619 1.00 55.44 222 ALA A C 1
ATOM 1802 O O . ALA A 1 222 ? 5.416 12.101 9.763 1.00 55.44 222 ALA A O 1
ATOM 1803 N N . GLY A 1 223 ? 6.587 11.206 8.055 1.00 52.84 223 GLY A N 1
ATOM 1804 C CA . GLY A 1 223 ? 7.927 11.269 8.655 1.00 52.84 223 GLY A CA 1
ATOM 1805 C C . GLY A 1 223 ? 8.475 9.881 8.971 1.00 52.84 223 GLY A C 1
ATOM 1806 O O . GLY A 1 223 ? 8.021 9.214 9.885 1.00 52.84 223 GLY A O 1
ATOM 1807 N N . LYS A 1 224 ? 9.443 9.398 8.210 1.00 55.47 224 LYS A N 1
ATOM 1808 C CA . LYS A 1 224 ? 9.754 7.971 8.212 1.00 55.47 224 LYS A CA 1
ATOM 1809 C C . LYS A 1 224 ? 10.807 7.580 9.239 1.00 55.47 224 LYS A C 1
ATOM 1811 O O . LYS A 1 224 ? 11.591 8.393 9.730 1.00 55.47 224 LYS A O 1
ATOM 1816 N N . GLY A 1 225 ? 10.794 6.292 9.530 1.00 57.84 225 GLY A N 1
ATOM 1817 C CA . GLY A 1 225 ? 11.767 5.556 10.306 1.00 57.84 225 GLY A CA 1
ATOM 1818 C C . GLY A 1 225 ? 11.354 4.092 10.261 1.00 57.84 225 GLY A C 1
ATOM 1819 O O . GLY A 1 225 ? 10.166 3.783 10.277 1.00 57.84 225 GLY A O 1
ATOM 1820 N N . THR A 1 226 ? 12.325 3.183 10.270 1.00 54.53 226 THR A N 1
ATOM 1821 C CA . THR A 1 226 ? 12.102 1.724 10.227 1.00 54.53 226 THR A CA 1
ATOM 1822 C C . THR A 1 226 ? 11.168 1.193 11.325 1.00 54.53 226 THR A C 1
ATOM 1824 O O . THR A 1 226 ? 10.684 0.068 11.227 1.00 54.53 226 THR A O 1
ATOM 1827 N N . MET A 1 227 ? 10.902 2.000 12.357 1.00 54.06 227 MET A N 1
ATOM 1828 C CA . MET A 1 227 ? 9.948 1.738 13.437 1.00 54.06 227 MET A CA 1
ATOM 1829 C C . MET A 1 227 ? 8.485 1.702 12.961 1.00 54.06 227 MET A C 1
ATOM 1831 O O . MET A 1 227 ? 7.700 0.949 13.530 1.00 54.06 227 MET A O 1
ATOM 1835 N N . ASP A 1 228 ? 8.128 2.458 11.915 1.00 68.81 228 ASP A N 1
ATOM 1836 C CA . ASP A 1 228 ? 6.749 2.541 11.407 1.00 68.81 228 ASP A CA 1
ATOM 1837 C C . ASP A 1 228 ? 6.462 1.497 10.311 1.00 68.81 228 ASP A C 1
ATOM 1839 O O . ASP A 1 228 ? 5.309 1.285 9.935 1.00 68.81 228 ASP A O 1
ATOM 1843 N N . MET A 1 229 ? 7.486 0.791 9.817 1.00 75.75 229 MET A N 1
ATOM 1844 C CA . MET A 1 229 ? 7.317 -0.252 8.806 1.00 75.75 229 MET A CA 1
ATOM 1845 C C . MET A 1 229 ? 6.629 -1.487 9.395 1.00 75.75 229 MET A C 1
ATOM 1847 O O . MET A 1 229 ? 7.180 -2.200 10.240 1.00 75.75 229 MET A O 1
ATOM 1851 N N . VAL A 1 230 ? 5.458 -1.821 8.852 1.00 86.44 230 VAL A N 1
ATOM 1852 C CA . VAL A 1 230 ? 4.730 -3.067 9.164 1.00 86.44 230 VAL A CA 1
ATOM 1853 C C . VAL A 1 230 ? 5.244 -4.243 8.311 1.00 86.44 230 VAL A C 1
ATOM 1855 O O . VAL A 1 230 ? 4.828 -5.384 8.487 1.00 86.44 230 VAL A O 1
ATOM 1858 N N . CYS A 1 231 ? 6.197 -3.982 7.411 1.00 93.56 231 CYS A N 1
ATOM 1859 C CA . CYS A 1 231 ? 6.826 -4.967 6.534 1.00 93.56 231 CYS A CA 1
ATOM 1860 C C . CYS A 1 231 ? 7.557 -6.080 7.312 1.00 93.56 231 CYS A C 1
ATOM 1862 O O . CYS A 1 231 ? 8.510 -5.772 8.043 1.00 93.56 231 CYS A O 1
ATOM 1864 N N . PRO A 1 232 ? 7.192 -7.364 7.138 1.00 95.50 232 PRO A N 1
ATOM 1865 C CA . PRO A 1 232 ? 7.880 -8.493 7.757 1.00 95.50 232 PRO A CA 1
ATOM 1866 C C . PRO A 1 232 ? 9.388 -8.481 7.498 1.00 95.50 232 PRO A C 1
ATOM 1868 O O . PRO A 1 232 ? 9.852 -8.147 6.409 1.00 95.50 232 PRO A O 1
ATOM 1871 N N . SER A 1 233 ? 10.175 -8.891 8.488 1.00 95.06 233 SER A N 1
ATOM 1872 C CA . SER A 1 233 ? 11.641 -8.915 8.384 1.00 95.06 233 SER A CA 1
ATOM 1873 C C . SER A 1 233 ? 12.128 -9.804 7.232 1.00 95.06 233 SER A C 1
ATOM 1875 O O . SER A 1 233 ? 13.046 -9.437 6.498 1.00 95.06 233 SER A O 1
ATOM 1877 N N . ALA A 1 234 ? 11.454 -10.938 7.013 1.00 96.81 234 ALA A N 1
ATOM 1878 C CA . ALA A 1 234 ? 11.713 -11.832 5.888 1.00 96.81 234 ALA A CA 1
ATOM 1879 C C . ALA A 1 234 ? 11.459 -11.163 4.526 1.00 96.81 234 ALA A C 1
ATOM 1881 O O . ALA A 1 234 ? 12.171 -11.447 3.565 1.00 96.81 234 ALA A O 1
ATOM 1882 N N . HIS A 1 235 ? 10.481 -10.255 4.443 1.00 97.50 235 HIS A N 1
ATOM 1883 C CA . HIS A 1 235 ? 10.168 -9.522 3.214 1.00 97.50 235 HIS A CA 1
ATOM 1884 C C . HIS A 1 235 ? 11.237 -8.480 2.906 1.00 97.50 235 HIS A C 1
ATOM 1886 O O . HIS A 1 235 ? 11.728 -8.429 1.782 1.00 97.50 235 HIS A O 1
ATOM 1892 N N . VAL A 1 236 ? 11.646 -7.701 3.915 1.00 95.81 236 VAL A N 1
ATOM 1893 C CA . VAL A 1 236 ? 12.746 -6.730 3.787 1.00 95.81 236 VAL A CA 1
ATOM 1894 C C . VAL A 1 236 ? 14.022 -7.431 3.330 1.00 95.81 236 VAL A C 1
ATOM 1896 O O . VAL A 1 236 ? 14.646 -6.998 2.365 1.00 95.81 236 VAL A O 1
ATOM 1899 N N . LYS A 1 237 ? 14.371 -8.557 3.963 1.00 96.69 237 LYS A N 1
ATOM 1900 C CA . LYS A 1 237 ? 15.541 -9.352 3.584 1.00 96.69 237 LYS A CA 1
ATOM 1901 C C . LYS A 1 237 ? 15.453 -9.852 2.139 1.00 96.69 237 LYS A C 1
ATOM 1903 O O . LYS A 1 237 ? 16.407 -9.690 1.387 1.00 96.69 237 LYS A O 1
ATOM 1908 N N . ALA A 1 238 ? 14.313 -10.416 1.737 1.00 97.31 238 ALA A N 1
ATOM 1909 C CA . ALA A 1 238 ? 14.115 -10.896 0.371 1.00 97.31 238 ALA A CA 1
ATOM 1910 C C . ALA A 1 238 ? 14.222 -9.765 -0.667 1.00 97.31 238 ALA A C 1
ATOM 1912 O O . ALA A 1 238 ? 14.759 -9.986 -1.753 1.00 97.31 238 ALA A O 1
ATOM 1913 N N . ALA A 1 239 ? 13.745 -8.560 -0.334 1.00 97.12 239 ALA A N 1
ATOM 1914 C CA . ALA A 1 239 ? 13.919 -7.385 -1.179 1.00 97.12 239 ALA A CA 1
ATOM 1915 C C . ALA A 1 239 ? 15.390 -6.968 -1.279 1.00 97.12 239 ALA A C 1
ATOM 1917 O O . ALA A 1 239 ? 15.870 -6.755 -2.385 1.00 97.12 239 ALA A O 1
ATOM 1918 N N . GLN A 1 240 ? 16.113 -6.902 -0.158 1.00 95.88 240 GLN A N 1
ATOM 1919 C CA . GLN A 1 240 ? 17.538 -6.554 -0.146 1.00 95.88 240 GLN A CA 1
ATOM 1920 C C . GLN A 1 240 ? 18.376 -7.527 -0.979 1.00 95.88 240 GLN A C 1
ATOM 1922 O O . GLN A 1 240 ? 19.183 -7.100 -1.799 1.00 95.88 240 GLN A O 1
ATOM 1927 N N . GLU A 1 241 ? 18.143 -8.832 -0.814 1.00 95.56 241 GLU A N 1
ATOM 1928 C CA . GLU A 1 241 ? 18.823 -9.876 -1.588 1.00 95.56 241 GLU A CA 1
ATOM 1929 C C . GLU A 1 241 ? 18.537 -9.753 -3.089 1.00 95.56 241 GLU A C 1
ATOM 1931 O O . GLU A 1 241 ? 19.451 -9.877 -3.898 1.00 95.56 241 GLU A O 1
ATOM 1936 N N . PHE A 1 242 ? 17.286 -9.481 -3.470 1.00 95.69 242 PHE A N 1
ATOM 1937 C CA . PHE A 1 242 ? 16.918 -9.298 -4.874 1.00 95.69 242 PHE A CA 1
ATOM 1938 C C . PHE A 1 242 ? 17.529 -8.020 -5.467 1.00 95.69 242 PHE A C 1
ATOM 1940 O O . PHE A 1 242 ? 18.031 -8.021 -6.590 1.00 95.69 242 PHE A O 1
ATOM 1947 N N . LEU A 1 243 ? 17.483 -6.919 -4.715 1.00 94.50 243 LEU A N 1
ATOM 1948 C CA . LEU A 1 243 ? 17.951 -5.611 -5.159 1.00 94.50 243 LEU A CA 1
ATOM 1949 C C . LEU A 1 243 ? 19.474 -5.553 -5.314 1.00 94.50 243 LEU A C 1
ATOM 1951 O O . LEU A 1 243 ? 19.941 -4.805 -6.167 1.00 94.50 243 LEU A O 1
ATOM 1955 N N . ALA A 1 244 ? 20.235 -6.362 -4.571 1.00 92.50 244 ALA A N 1
ATOM 1956 C CA . ALA A 1 244 ? 21.699 -6.382 -4.626 1.00 92.50 244 ALA A CA 1
ATOM 1957 C C . ALA A 1 244 ? 22.267 -6.523 -6.049 1.00 92.50 244 ALA A C 1
ATOM 1959 O O . ALA A 1 244 ? 23.220 -5.827 -6.397 1.00 92.50 244 ALA A O 1
ATOM 1960 N N . ASP A 1 245 ? 21.627 -7.345 -6.886 1.00 89.38 245 ASP A N 1
ATOM 1961 C CA . ASP A 1 245 ? 22.030 -7.574 -8.279 1.00 89.38 245 ASP A CA 1
ATOM 1962 C C . ASP A 1 245 ? 21.010 -7.029 -9.301 1.00 89.38 245 ASP A C 1
ATOM 1964 O O . ASP A 1 245 ? 21.062 -7.364 -10.491 1.00 89.38 245 ASP A O 1
ATOM 1968 N N . CYS A 1 246 ? 20.038 -6.227 -8.856 1.00 91.88 246 CYS A N 1
ATOM 1969 C CA . CYS A 1 246 ? 19.009 -5.676 -9.730 1.00 91.88 246 CYS A CA 1
ATOM 1970 C C . CYS A 1 246 ? 19.521 -4.416 -10.435 1.00 91.88 246 CYS A C 1
ATOM 1972 O O . CYS A 1 246 ? 19.878 -3.432 -9.798 1.00 91.88 246 CYS A O 1
ATOM 1974 N N . TYR A 1 247 ? 19.507 -4.402 -11.764 1.00 90.06 247 TYR A N 1
ATOM 1975 C CA . TYR A 1 247 ? 19.881 -3.222 -12.550 1.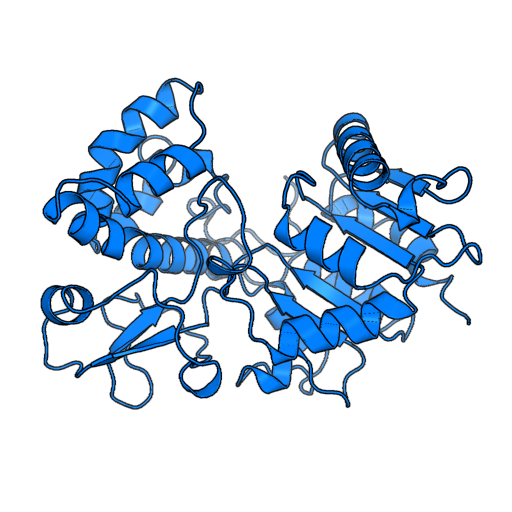00 90.06 247 TYR A CA 1
ATOM 1976 C C . TYR A 1 247 ? 18.705 -2.640 -13.332 1.00 90.06 247 TYR A C 1
ATOM 1978 O O . TYR A 1 247 ? 18.893 -1.679 -14.071 1.00 90.06 247 TYR A O 1
ATOM 1986 N N . LYS A 1 248 ? 17.500 -3.207 -13.207 1.00 92.69 248 LYS A N 1
ATOM 1987 C CA . LYS A 1 248 ? 16.344 -2.832 -14.021 1.00 92.69 248 LYS A CA 1
ATOM 1988 C C . LYS A 1 248 ? 15.143 -2.485 -13.157 1.00 92.69 248 LYS A C 1
ATOM 1990 O O . LYS A 1 248 ? 14.657 -3.313 -12.398 1.00 92.69 248 LYS A O 1
ATOM 1995 N N . PHE A 1 249 ? 14.642 -1.267 -13.312 1.00 95.75 249 PHE A N 1
ATOM 1996 C CA . PHE A 1 249 ? 13.615 -0.706 -12.445 1.00 95.75 249 PHE A CA 1
ATOM 1997 C C . PHE A 1 249 ? 12.447 -0.163 -13.259 1.00 95.75 249 PHE A C 1
ATOM 1999 O O . PHE A 1 249 ? 12.631 0.599 -14.208 1.00 95.75 249 PHE A O 1
ATOM 2006 N N . LEU A 1 250 ? 11.237 -0.529 -12.847 1.00 97.31 250 LEU A N 1
ATOM 2007 C CA . LEU A 1 250 ? 9.992 0.051 -13.333 1.00 97.31 250 LEU A CA 1
ATOM 2008 C C . LEU A 1 250 ? 9.279 0.711 -12.156 1.00 97.31 250 LEU A C 1
ATOM 2010 O O . LEU A 1 250 ? 8.877 0.040 -11.210 1.00 97.31 250 LEU A O 1
ATOM 2014 N N . ILE A 1 251 ? 9.140 2.030 -12.218 1.00 97.88 251 ILE A N 1
ATOM 2015 C CA . ILE A 1 251 ? 8.527 2.851 -11.175 1.00 97.88 251 ILE A CA 1
ATOM 2016 C C . ILE A 1 251 ? 7.198 3.367 -11.712 1.00 97.88 251 ILE A C 1
ATOM 2018 O O . ILE A 1 251 ? 7.168 4.047 -12.738 1.00 97.88 251 ILE A O 1
ATOM 2022 N N . ILE A 1 252 ? 6.099 3.049 -11.031 1.00 97.56 252 ILE A N 1
ATOM 2023 C CA . ILE A 1 252 ? 4.743 3.380 -11.480 1.00 97.56 252 ILE A CA 1
ATOM 2024 C C . ILE A 1 252 ? 3.983 4.050 -10.339 1.00 97.56 252 ILE A C 1
ATOM 2026 O O . ILE A 1 252 ? 3.878 3.482 -9.256 1.00 97.56 252 ILE A O 1
ATOM 2030 N N . GLY A 1 253 ? 3.406 5.225 -10.607 1.00 93.50 253 GLY A N 1
ATOM 2031 C CA . GLY A 1 253 ? 2.342 5.799 -9.773 1.00 93.50 253 GLY A CA 1
ATOM 2032 C C . GLY A 1 253 ? 2.725 6.078 -8.316 1.00 93.50 253 GLY A C 1
ATOM 2033 O O . GLY A 1 253 ? 1.889 5.937 -7.430 1.00 93.50 253 GLY A O 1
ATOM 2034 N N . THR A 1 254 ? 3.975 6.466 -8.060 1.00 94.31 254 THR A N 1
ATOM 2035 C CA . THR A 1 254 ? 4.459 6.878 -6.733 1.00 94.31 254 THR A CA 1
ATOM 2036 C C . THR A 1 254 ? 4.957 8.314 -6.775 1.00 94.31 254 THR A C 1
ATOM 2038 O O . THR A 1 254 ? 5.497 8.758 -7.781 1.00 94.31 254 THR A O 1
ATOM 2041 N N . SER A 1 255 ? 4.849 9.041 -5.663 1.00 92.75 255 SER A N 1
ATOM 2042 C CA . SER A 1 255 ? 5.460 10.366 -5.534 1.00 92.75 255 SER A CA 1
ATOM 2043 C C . SER A 1 255 ? 6.993 10.311 -5.492 1.00 92.75 255 SER A C 1
ATOM 2045 O O . SER A 1 255 ? 7.638 11.341 -5.691 1.00 92.75 255 SER A O 1
ATOM 2047 N N . GLY A 1 256 ? 7.591 9.151 -5.191 1.00 92.62 256 GLY A N 1
ATOM 2048 C CA . GLY A 1 256 ? 9.027 9.046 -4.921 1.00 92.62 256 GLY A CA 1
ATOM 2049 C C . GLY A 1 256 ? 9.450 9.834 -3.680 1.00 92.62 256 GLY A C 1
ATOM 2050 O O . GLY A 1 256 ? 10.569 10.322 -3.622 1.00 92.62 256 GLY A O 1
ATOM 2051 N N . THR A 1 257 ? 8.539 10.026 -2.722 1.00 91.25 257 THR A N 1
ATOM 2052 C CA . THR A 1 257 ? 8.803 10.722 -1.454 1.00 91.25 257 THR A CA 1
ATOM 2053 C C . THR A 1 257 ? 8.674 9.766 -0.281 1.00 91.25 257 THR A C 1
ATOM 2055 O O . THR A 1 257 ? 8.163 10.166 0.758 1.00 91.25 257 THR A O 1
ATOM 2058 N N . ASP A 1 258 ? 9.053 8.505 -0.444 1.00 89.94 258 ASP A N 1
ATOM 2059 C CA . ASP A 1 258 ? 8.951 7.462 0.572 1.00 89.94 258 ASP A CA 1
ATOM 2060 C C . ASP A 1 258 ? 10.366 7.079 1.038 1.00 89.94 258 ASP A C 1
ATOM 2062 O O . ASP A 1 258 ? 11.117 6.490 0.266 1.00 89.94 258 ASP A O 1
ATOM 2066 N N . ASP A 1 259 ? 10.769 7.446 2.265 1.00 89.31 259 ASP A N 1
ATOM 2067 C CA . ASP A 1 259 ? 12.161 7.218 2.702 1.00 89.31 259 ASP A CA 1
ATOM 2068 C C . ASP A 1 259 ? 12.360 5.753 3.073 1.00 89.31 259 ASP A C 1
ATOM 2070 O O . ASP A 1 259 ? 13.509 5.333 3.123 1.00 89.31 259 ASP A O 1
ATOM 2074 N N . ASP A 1 260 ? 11.306 4.962 3.303 1.00 89.44 260 ASP A N 1
ATOM 2075 C CA . ASP A 1 260 ? 11.467 3.527 3.540 1.00 89.44 260 ASP A CA 1
ATOM 2076 C C . ASP A 1 260 ? 11.886 2.845 2.232 1.00 89.44 260 ASP A C 1
ATOM 2078 O O . ASP A 1 260 ? 12.813 2.032 2.224 1.00 89.44 260 ASP A O 1
ATOM 2082 N N . VAL A 1 261 ? 11.308 3.266 1.098 1.00 92.62 261 VAL A N 1
ATOM 2083 C CA . VAL A 1 261 ? 11.770 2.857 -0.241 1.00 92.62 261 VAL A CA 1
ATOM 2084 C C . VAL A 1 261 ? 13.200 3.326 -0.497 1.00 92.62 261 VAL A C 1
ATOM 2086 O O . VAL A 1 261 ? 14.044 2.524 -0.900 1.00 92.62 261 VAL A O 1
ATOM 2089 N N . MET A 1 262 ? 13.500 4.605 -0.251 1.00 93.44 262 MET A N 1
ATOM 2090 C CA . MET A 1 262 ? 14.843 5.146 -0.503 1.00 93.44 262 MET A CA 1
ATOM 2091 C C . MET A 1 262 ? 15.898 4.500 0.401 1.00 93.44 262 MET A C 1
ATOM 2093 O O . MET A 1 262 ? 17.005 4.207 -0.049 1.00 93.44 262 MET A O 1
ATOM 2097 N N . SER A 1 263 ? 15.563 4.231 1.663 1.00 91.81 263 SER A N 1
ATOM 2098 C CA . SER A 1 263 ? 16.439 3.539 2.615 1.00 91.81 263 SER A CA 1
ATOM 2099 C C . SER A 1 263 ? 16.669 2.091 2.200 1.00 91.81 263 SER A C 1
ATOM 2101 O O . SER A 1 263 ? 17.805 1.614 2.231 1.00 91.81 263 SER A O 1
ATOM 2103 N N . LEU A 1 264 ? 15.621 1.396 1.752 1.00 92.81 264 LEU A N 1
ATOM 2104 C CA . LEU A 1 264 ? 15.737 0.038 1.232 1.00 92.81 264 LEU A CA 1
ATOM 2105 C C . LEU A 1 264 ? 16.665 -0.005 0.011 1.00 92.81 264 LEU A C 1
ATOM 2107 O O . LEU A 1 264 ? 17.609 -0.792 0.004 1.00 92.81 264 LEU A O 1
ATOM 2111 N N . LEU A 1 265 ? 16.473 0.879 -0.971 1.00 93.25 265 LEU A N 1
ATOM 2112 C CA . LEU A 1 265 ? 17.322 0.946 -2.166 1.00 93.25 265 LEU A CA 1
ATOM 2113 C C . LEU A 1 265 ? 18.783 1.278 -1.826 1.00 93.25 265 LEU A C 1
ATOM 2115 O O . LEU A 1 265 ? 19.690 0.594 -2.296 1.00 93.25 265 LEU A O 1
ATOM 2119 N N . ASN A 1 266 ? 19.019 2.271 -0.965 1.00 91.56 266 ASN A N 1
ATOM 2120 C CA . ASN A 1 266 ? 20.370 2.642 -0.533 1.00 91.56 266 ASN A CA 1
ATOM 2121 C C . ASN A 1 266 ? 21.067 1.543 0.280 1.00 91.56 266 ASN A C 1
ATOM 2123 O O . ASN A 1 266 ? 22.282 1.409 0.196 1.00 91.56 266 ASN A O 1
ATOM 2127 N N . SER A 1 267 ? 20.324 0.759 1.066 1.00 90.94 267 SER A N 1
ATOM 2128 C CA . SER A 1 267 ? 20.907 -0.340 1.851 1.00 90.94 267 SER A CA 1
ATOM 2129 C C . SER A 1 267 ? 21.195 -1.599 1.030 1.00 90.94 267 SER A C 1
ATOM 2131 O O . SER A 1 267 ? 21.948 -2.454 1.491 1.00 90.94 267 SER A O 1
ATOM 2133 N N . SER A 1 268 ? 20.603 -1.722 -0.162 1.00 88.62 268 SER A N 1
ATOM 2134 C CA . SER A 1 268 ? 20.679 -2.945 -0.970 1.00 88.62 268 SER A CA 1
ATOM 2135 C C . SER A 1 268 ? 21.775 -2.912 -2.031 1.00 88.62 268 SER A C 1
ATOM 2137 O O . SER A 1 268 ? 22.275 -3.965 -2.406 1.00 88.62 268 SER A O 1
ATOM 2139 N N . HIS A 1 269 ? 22.179 -1.733 -2.507 1.00 77.75 269 HIS A N 1
ATOM 2140 C CA . HIS A 1 269 ? 23.248 -1.610 -3.495 1.00 77.75 269 HIS A CA 1
ATOM 2141 C C . HIS A 1 269 ? 24.591 -1.323 -2.812 1.00 77.75 269 HIS A C 1
ATOM 2143 O O . HIS A 1 269 ? 24.764 -0.225 -2.279 1.00 77.75 269 HIS A O 1
ATOM 2149 N N . PRO A 1 270 ? 25.567 -2.254 -2.836 1.00 63.50 270 PRO A N 1
ATOM 2150 C CA . PRO A 1 270 ? 26.938 -1.902 -2.484 1.00 63.50 270 PRO A CA 1
ATOM 2151 C C . PRO A 1 270 ? 27.450 -0.806 -3.440 1.00 63.50 270 PRO A C 1
ATOM 2153 O O . PRO A 1 270 ? 26.922 -0.669 -4.542 1.00 63.50 270 PRO A O 1
ATOM 2156 N N . GLU A 1 271 ? 28.452 -0.024 -3.020 1.00 65.38 271 GLU A N 1
ATOM 2157 C CA . GLU A 1 271 ? 29.086 1.095 -3.757 1.00 65.38 271 GLU A CA 1
ATOM 2158 C C . GLU A 1 271 ? 29.760 0.656 -5.082 1.00 65.38 271 GLU A C 1
ATOM 2160 O O . GLU A 1 271 ? 30.966 0.794 -5.273 1.00 65.38 271 GLU A O 1
ATOM 2165 N N . VAL A 1 272 ? 29.011 0.049 -5.999 1.00 55.78 272 VAL A N 1
ATOM 2166 C CA . VAL A 1 272 ? 29.557 -0.653 -7.155 1.00 55.78 272 VAL A CA 1
ATOM 2167 C C . VAL A 1 272 ? 29.479 0.244 -8.386 1.00 55.78 272 VAL A C 1
ATOM 2169 O O . VAL A 1 272 ? 28.423 0.426 -8.983 1.00 55.78 272 VAL A O 1
ATOM 2172 N N . ASP A 1 273 ? 30.649 0.711 -8.816 1.00 62.56 273 ASP A N 1
ATOM 2173 C CA . ASP A 1 273 ? 30.934 1.429 -10.070 1.00 62.56 273 ASP A CA 1
ATOM 2174 C C . ASP A 1 273 ? 30.599 0.644 -11.366 1.00 62.56 273 ASP A C 1
ATOM 2176 O O . ASP A 1 273 ? 30.996 1.049 -12.459 1.00 62.56 273 ASP A O 1
ATOM 2180 N N . ALA A 1 274 ? 29.925 -0.510 -11.297 1.00 63.59 274 ALA A N 1
ATOM 2181 C CA . ALA A 1 274 ? 29.933 -1.463 -12.408 1.00 63.59 274 ALA A CA 1
ATOM 2182 C C . ALA A 1 274 ? 28.835 -1.241 -13.459 1.00 63.59 274 ALA A C 1
ATOM 2184 O O . ALA A 1 274 ? 29.121 -1.456 -14.635 1.00 63.59 274 ALA A O 1
ATOM 2185 N N . TYR A 1 275 ? 27.616 -0.805 -13.104 1.00 75.38 275 TYR A N 1
ATOM 2186 C CA . TYR A 1 275 ? 26.526 -0.678 -14.087 1.00 75.38 275 TYR A CA 1
ATOM 2187 C C . TYR A 1 275 ? 25.535 0.440 -13.750 1.00 75.38 275 TYR A C 1
ATOM 2189 O O . TYR A 1 275 ? 25.035 0.531 -12.632 1.00 75.38 275 TYR A O 1
ATOM 2197 N N . ALA A 1 276 ? 25.211 1.272 -14.744 1.00 84.00 276 ALA A N 1
ATOM 2198 C CA . ALA A 1 276 ? 24.136 2.254 -14.630 1.00 84.00 276 ALA A CA 1
ATOM 2199 C C . ALA A 1 276 ? 22.768 1.544 -14.699 1.00 84.00 276 ALA A C 1
ATOM 2201 O O . ALA A 1 276 ? 22.557 0.768 -15.638 1.00 84.00 276 ALA A O 1
ATOM 2202 N N . PRO A 1 277 ? 21.831 1.804 -13.765 1.00 89.75 277 PRO A N 1
ATOM 2203 C CA . PRO A 1 277 ? 20.523 1.168 -13.817 1.00 89.75 277 PRO A CA 1
ATOM 2204 C C . PRO A 1 277 ? 19.726 1.546 -15.080 1.00 89.75 277 PRO A C 1
ATOM 2206 O O . PRO A 1 277 ? 19.800 2.658 -15.600 1.00 89.75 277 PRO A O 1
ATOM 2209 N N . TYR A 1 278 ? 18.913 0.620 -15.570 1.00 91.88 278 TYR A N 1
ATOM 2210 C CA . TYR A 1 278 ? 17.910 0.854 -16.600 1.00 91.88 278 TYR A CA 1
ATOM 2211 C C . TYR A 1 278 ? 16.574 1.145 -15.921 1.00 91.88 278 TYR A C 1
ATOM 2213 O O . TYR A 1 278 ? 16.030 0.282 -15.233 1.00 91.88 278 TYR A O 1
ATOM 2221 N N . VAL A 1 279 ? 16.047 2.360 -16.079 1.00 94.56 279 VAL A N 1
ATOM 2222 C CA . VAL A 1 279 ? 14.906 2.832 -15.277 1.00 94.56 279 VAL A CA 1
ATOM 2223 C C . VAL A 1 279 ? 13.797 3.354 -16.174 1.00 94.56 279 VAL A C 1
ATOM 2225 O O . VAL A 1 279 ? 14.005 4.293 -16.938 1.00 94.56 279 VAL A O 1
ATOM 2228 N N . HIS A 1 280 ? 12.598 2.798 -16.045 1.00 96.88 280 HIS A N 1
ATOM 2229 C CA . HIS A 1 280 ? 11.378 3.386 -16.586 1.00 96.88 280 HIS A CA 1
ATOM 2230 C C . HIS A 1 280 ? 10.579 4.017 -15.446 1.00 96.88 280 HIS A C 1
ATOM 2232 O O . HIS A 1 280 ? 10.300 3.358 -14.446 1.00 96.88 280 HIS A O 1
ATOM 2238 N N . VAL A 1 281 ? 10.188 5.283 -15.604 1.00 97.75 281 VAL A N 1
ATOM 2239 C CA . VAL A 1 281 ? 9.288 5.974 -14.669 1.00 97.75 281 VAL A CA 1
ATOM 2240 C C . VAL A 1 281 ? 7.998 6.343 -15.384 1.00 97.75 281 VAL A C 1
ATOM 2242 O O . VAL A 1 281 ? 8.024 7.003 -16.425 1.00 97.75 281 VAL A O 1
ATOM 2245 N N . VAL A 1 282 ? 6.871 5.912 -14.826 1.00 98.00 282 VAL A N 1
ATOM 2246 C CA . VAL A 1 282 ? 5.540 6.030 -15.423 1.00 98.00 282 VAL A CA 1
ATOM 2247 C C . VAL A 1 282 ? 4.619 6.796 -14.485 1.00 98.00 282 VAL A C 1
ATOM 2249 O O . VAL A 1 282 ? 4.367 6.375 -13.355 1.00 98.00 282 VAL A O 1
ATOM 2252 N N . ASP A 1 283 ? 4.066 7.894 -14.991 1.00 97.31 283 ASP A N 1
ATOM 2253 C CA . ASP A 1 283 ? 3.092 8.721 -14.284 1.00 97.31 283 ASP A CA 1
ATOM 2254 C C . ASP A 1 283 ? 2.005 9.230 -15.257 1.00 97.31 283 ASP A C 1
ATOM 2256 O O . ASP A 1 283 ? 2.052 8.973 -16.466 1.00 97.31 283 ASP A O 1
ATOM 2260 N N . ILE A 1 284 ? 0.993 9.936 -14.747 1.00 95.19 284 ILE A N 1
ATOM 2261 C CA . ILE A 1 284 ? -0.077 10.548 -15.546 1.00 95.19 284 ILE A CA 1
ATOM 2262 C C . ILE A 1 284 ? 0.431 11.709 -16.410 1.00 95.19 284 ILE A C 1
ATOM 2264 O O . ILE A 1 284 ? -0.247 12.108 -17.354 1.00 95.19 284 ILE A O 1
ATOM 2268 N N . SER A 1 285 ? 1.610 12.257 -16.099 1.00 97.25 285 SER A N 1
ATOM 2269 C CA . SER A 1 285 ? 2.277 13.276 -16.907 1.00 97.25 285 SER A CA 1
ATOM 2270 C C . SER A 1 285 ? 3.791 13.069 -16.951 1.00 97.25 285 SER A C 1
ATOM 2272 O O . SER A 1 285 ? 4.409 12.555 -16.018 1.00 97.25 285 SER A O 1
ATOM 2274 N N . LYS A 1 286 ? 4.415 13.491 -18.055 1.00 97.00 286 LYS A N 1
ATOM 2275 C CA . LYS A 1 286 ? 5.859 13.313 -18.257 1.00 97.00 286 LYS A CA 1
ATOM 2276 C C . LYS A 1 286 ? 6.689 14.155 -17.281 1.00 97.00 286 LYS A C 1
ATOM 2278 O O . LYS A 1 286 ? 7.747 13.712 -16.846 1.00 97.00 286 LYS A O 1
ATOM 2283 N N . ASP A 1 287 ? 6.197 15.334 -16.906 1.00 97.56 287 ASP A N 1
ATOM 2284 C CA . ASP A 1 287 ? 6.873 16.231 -15.962 1.00 97.56 287 ASP A CA 1
ATOM 2285 C C . ASP A 1 287 ? 6.861 15.675 -14.530 1.00 97.56 287 ASP A C 1
ATOM 2287 O O . ASP A 1 287 ? 7.857 15.789 -13.811 1.00 97.56 287 ASP A O 1
ATOM 2291 N N . GLN A 1 288 ? 5.771 15.015 -14.122 1.00 96.25 288 GLN A N 1
ATOM 2292 C CA . GLN A 1 288 ? 5.716 14.291 -12.848 1.00 96.25 288 GLN A CA 1
ATOM 2293 C C . GLN A 1 288 ? 6.655 13.086 -12.866 1.00 96.25 288 GLN A C 1
ATOM 2295 O O . GLN A 1 288 ? 7.480 12.967 -11.964 1.00 96.25 288 GLN A O 1
ATOM 2300 N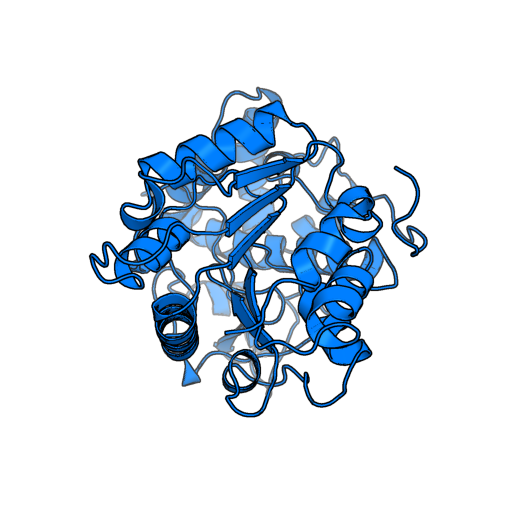 N . ALA A 1 289 ? 6.621 12.267 -13.924 1.00 97.50 289 ALA A N 1
ATOM 2301 C CA . ALA A 1 289 ? 7.550 11.146 -14.083 1.00 97.50 289 ALA A CA 1
ATOM 2302 C C . ALA A 1 289 ? 9.020 11.602 -14.020 1.00 97.50 289 ALA A C 1
ATOM 2304 O O . ALA A 1 289 ? 9.848 10.957 -13.381 1.00 97.50 289 ALA A O 1
ATOM 2305 N N . LYS A 1 290 ? 9.345 12.751 -14.626 1.00 96.88 290 LYS A N 1
ATOM 2306 C CA . LYS A 1 290 ? 10.678 13.355 -14.527 1.00 96.88 290 LYS A CA 1
ATOM 2307 C C . LYS A 1 290 ? 11.009 13.806 -13.105 1.00 96.88 290 LYS A C 1
ATOM 2309 O O . LYS A 1 290 ? 12.083 13.493 -12.616 1.00 96.88 290 LYS A O 1
ATOM 2314 N N . THR A 1 291 ? 10.084 14.480 -12.426 1.00 97.06 291 THR A N 1
ATOM 2315 C CA . THR A 1 291 ? 10.277 14.914 -11.031 1.00 97.06 291 THR A CA 1
ATOM 2316 C C . THR A 1 291 ? 10.534 13.723 -10.103 1.00 97.06 291 THR A C 1
ATOM 2318 O O . THR A 1 291 ? 11.372 13.802 -9.209 1.00 97.06 291 THR A O 1
ATOM 2321 N N . ILE A 1 292 ? 9.824 12.614 -10.317 1.00 96.50 292 ILE A N 1
ATOM 2322 C CA . ILE A 1 292 ? 10.025 11.363 -9.581 1.00 96.50 292 ILE A CA 1
ATOM 2323 C C . ILE A 1 292 ? 11.421 10.808 -9.872 1.00 96.50 292 ILE A C 1
ATOM 2325 O O . ILE A 1 292 ? 12.164 10.540 -8.933 1.00 96.50 292 ILE A O 1
ATOM 2329 N N . LEU A 1 293 ? 11.812 10.701 -11.147 1.00 96.06 293 LEU A N 1
ATOM 2330 C CA . LEU A 1 293 ? 13.155 10.254 -11.526 1.00 96.06 293 LEU A CA 1
ATOM 2331 C C . LEU A 1 293 ? 14.251 11.109 -10.871 1.00 96.06 293 LEU A C 1
ATOM 2333 O O . LEU A 1 293 ? 15.172 10.553 -10.278 1.00 96.06 293 LEU A O 1
ATOM 2337 N N . ASP A 1 294 ? 14.118 12.437 -10.921 1.00 95.56 294 ASP A N 1
ATOM 2338 C CA . ASP A 1 294 ? 15.071 13.375 -10.323 1.00 95.56 294 ASP A CA 1
ATOM 2339 C C . ASP A 1 294 ? 15.192 13.146 -8.800 1.00 95.56 294 ASP A C 1
ATOM 2341 O O . ASP A 1 294 ? 16.291 13.191 -8.249 1.00 95.56 294 ASP A O 1
ATOM 2345 N N . ARG A 1 295 ? 14.088 12.852 -8.092 1.00 95.56 295 ARG A N 1
ATOM 2346 C CA . ARG A 1 295 ? 14.120 12.503 -6.655 1.00 95.56 295 ARG A CA 1
ATOM 2347 C C . ARG A 1 295 ? 14.907 11.227 -6.401 1.00 95.56 295 ARG A C 1
ATOM 2349 O O . ARG A 1 295 ? 15.847 11.249 -5.613 1.00 95.56 295 ARG A O 1
ATOM 2356 N N . PHE A 1 296 ? 14.581 10.147 -7.110 1.00 94.62 296 PHE A N 1
ATOM 2357 C CA . PHE A 1 296 ? 15.302 8.881 -6.972 1.00 94.62 296 PHE A CA 1
ATOM 2358 C C . PHE A 1 296 ? 16.800 9.043 -7.284 1.00 94.62 296 PHE A C 1
ATOM 2360 O O . PHE A 1 296 ? 17.630 8.522 -6.550 1.00 94.62 296 PHE A O 1
ATOM 2367 N N . GLN A 1 297 ? 17.167 9.813 -8.312 1.00 93.12 297 GLN A N 1
ATOM 2368 C CA . GLN A 1 297 ? 18.571 10.095 -8.639 1.00 93.12 297 GLN A CA 1
ATOM 2369 C C . GLN A 1 297 ? 19.298 10.873 -7.536 1.00 93.12 297 GLN A C 1
ATOM 2371 O O . GLN A 1 297 ? 20.476 10.629 -7.285 1.00 93.12 297 GLN A O 1
ATOM 2376 N N . ASN A 1 298 ? 18.618 11.806 -6.869 1.00 93.81 298 ASN A N 1
ATOM 2377 C CA . ASN A 1 298 ? 19.214 12.595 -5.792 1.00 93.81 298 ASN A CA 1
ATOM 2378 C C . ASN A 1 298 ? 19.360 11.788 -4.489 1.00 93.81 298 ASN A C 1
ATOM 2380 O O . ASN A 1 298 ? 20.373 11.914 -3.786 1.00 93.81 298 ASN A O 1
ATOM 2384 N N . GLU A 1 299 ? 18.359 10.962 -4.180 1.00 93.56 299 GLU A N 1
ATOM 2385 C CA . GLU A 1 299 ? 18.219 10.272 -2.895 1.00 93.56 299 GLU A CA 1
ATOM 2386 C C . GLU A 1 299 ? 18.827 8.863 -2.882 1.00 93.56 299 GLU A C 1
ATOM 2388 O O . GLU A 1 299 ? 19.325 8.435 -1.840 1.00 93.56 299 GLU A O 1
ATOM 2393 N N . VAL A 1 300 ? 18.868 8.160 -4.018 1.00 92.31 300 VAL A N 1
ATOM 2394 C CA . VAL A 1 300 ? 19.483 6.829 -4.142 1.00 92.31 300 VAL A CA 1
ATOM 2395 C C . VAL A 1 300 ? 20.901 6.972 -4.681 1.00 92.31 300 VAL A C 1
ATOM 2397 O O . VAL A 1 300 ? 21.119 7.304 -5.846 1.00 92.31 300 VAL A O 1
ATOM 2400 N N . GLN A 1 301 ? 21.896 6.706 -3.834 1.00 89.94 301 GLN A N 1
ATOM 2401 C CA . GLN A 1 301 ? 23.305 6.961 -4.146 1.00 89.94 301 GLN A CA 1
ATOM 2402 C C . GLN A 1 301 ? 23.769 6.229 -5.409 1.00 89.94 301 GLN A C 1
ATOM 2404 O O . GLN A 1 301 ? 24.410 6.840 -6.265 1.00 89.94 301 GLN A O 1
ATOM 2409 N N . ALA A 1 302 ? 23.373 4.963 -5.564 1.00 86.31 302 ALA A N 1
ATOM 2410 C CA . ALA A 1 302 ? 23.705 4.136 -6.724 1.00 86.31 302 ALA A CA 1
ATOM 2411 C C . ALA A 1 302 ? 23.138 4.680 -8.052 1.00 86.31 302 ALA A C 1
ATOM 2413 O O . ALA A 1 302 ? 23.573 4.283 -9.129 1.00 86.31 302 ALA A O 1
ATOM 2414 N N . TRP A 1 303 ? 22.155 5.582 -8.000 1.00 89.50 303 TRP A N 1
ATOM 2415 C CA . TRP A 1 303 ? 21.438 6.083 -9.174 1.00 89.50 303 TRP A CA 1
ATOM 2416 C C . TRP A 1 303 ? 21.890 7.486 -9.601 1.00 89.50 303 TRP A C 1
ATOM 2418 O O . TRP A 1 303 ? 21.474 7.971 -10.653 1.00 89.50 303 TRP A O 1
ATOM 2428 N N . ARG A 1 304 ? 22.785 8.137 -8.844 1.00 86.38 304 ARG A N 1
ATOM 2429 C CA . ARG A 1 304 ? 23.270 9.505 -9.127 1.00 86.38 304 ARG A CA 1
ATOM 2430 C C . ARG A 1 304 ? 23.932 9.666 -10.495 1.00 86.38 304 ARG A C 1
ATOM 2432 O O . ARG A 1 304 ? 23.913 10.756 -11.058 1.00 86.38 304 ARG A O 1
ATOM 2439 N N . TRP A 1 305 ? 24.507 8.593 -11.034 1.00 78.81 305 TRP A N 1
ATOM 2440 C CA . TRP A 1 305 ? 25.252 8.597 -12.299 1.00 78.81 305 TRP A CA 1
ATOM 2441 C C . TRP A 1 305 ? 24.447 8.045 -13.488 1.00 78.81 305 TRP A C 1
ATOM 2443 O O . TRP A 1 305 ? 25.011 7.705 -14.528 1.00 78.81 305 TRP A O 1
ATOM 2453 N N . LEU A 1 306 ? 23.120 7.969 -13.356 1.00 68.31 306 LEU A N 1
ATOM 2454 C CA . LEU A 1 306 ? 22.196 7.612 -14.432 1.00 68.31 306 LEU A CA 1
ATOM 2455 C C . LEU A 1 306 ? 22.223 8.657 -15.559 1.00 68.31 306 LEU A C 1
ATOM 2457 O O . LEU A 1 306 ? 21.526 9.666 -15.485 1.00 68.31 306 LEU A O 1
ATOM 2461 N N . VAL A 1 307 ? 22.998 8.424 -16.622 1.00 58.53 307 VAL A N 1
ATOM 2462 C CA . VAL A 1 307 ? 23.044 9.355 -17.772 1.00 58.53 307 VAL A CA 1
ATOM 2463 C C . VAL A 1 307 ? 22.484 8.751 -19.065 1.00 58.53 307 VAL A C 1
ATOM 2465 O O . VAL A 1 307 ? 22.060 9.499 -19.941 1.00 58.53 307 VAL A O 1
ATOM 2468 N N . THR A 1 308 ? 22.411 7.423 -19.211 1.00 69.62 308 THR A N 1
ATOM 2469 C CA . THR A 1 308 ? 22.170 6.815 -20.538 1.00 69.62 308 THR A CA 1
ATOM 2470 C C . THR A 1 308 ? 20.966 5.876 -20.661 1.00 69.62 308 THR A C 1
ATOM 2472 O O . THR A 1 308 ? 20.582 5.584 -21.790 1.00 69.62 308 THR A O 1
ATOM 2475 N N . GLY A 1 309 ? 20.333 5.436 -19.565 1.00 80.31 309 GLY A N 1
ATOM 2476 C CA . GLY A 1 309 ? 19.312 4.368 -19.603 1.00 80.31 309 GLY A CA 1
ATOM 2477 C C . GLY A 1 309 ? 17.932 4.695 -19.023 1.00 80.31 309 GLY A C 1
ATOM 2478 O O . GLY A 1 309 ? 17.101 3.796 -18.926 1.00 80.31 309 GLY A O 1
ATOM 2479 N N . SER A 1 310 ? 17.671 5.935 -18.598 1.00 88.25 310 SER A N 1
ATOM 2480 C CA . SER A 1 310 ? 16.400 6.289 -17.948 1.00 88.25 310 SER A CA 1
ATOM 2481 C C . SER A 1 310 ? 15.377 6.869 -18.927 1.00 88.25 310 SER A C 1
ATOM 2483 O O . SER A 1 310 ? 15.684 7.789 -19.686 1.00 88.25 310 SER A O 1
ATOM 2485 N N . MET A 1 311 ? 14.137 6.377 -18.873 1.00 95.31 311 MET A N 1
ATOM 2486 C CA . MET A 1 311 ? 13.017 6.848 -19.693 1.00 95.31 311 MET A CA 1
ATOM 2487 C C . MET A 1 311 ? 11.831 7.262 -18.817 1.00 95.31 311 MET A C 1
ATOM 2489 O O . MET A 1 311 ? 11.537 6.640 -17.798 1.00 95.31 311 MET A O 1
ATOM 2493 N N . THR A 1 312 ? 11.148 8.338 -19.214 1.00 96.94 312 THR A N 1
ATOM 2494 C CA . THR A 1 312 ? 9.984 8.889 -18.503 1.00 96.94 312 THR A CA 1
ATOM 2495 C C . THR A 1 312 ? 8.761 8.890 -19.407 1.00 96.94 312 THR A C 1
ATOM 2497 O O . THR A 1 312 ? 8.808 9.383 -20.541 1.00 96.94 312 THR A O 1
ATOM 2500 N N . TYR A 1 313 ? 7.650 8.376 -18.886 1.00 97.81 313 TYR A N 1
ATOM 2501 C CA . TYR A 1 313 ? 6.400 8.199 -19.613 1.00 97.81 313 TYR A CA 1
ATOM 2502 C C . TYR A 1 313 ? 5.258 8.899 -18.884 1.00 97.81 313 TYR A C 1
ATOM 2504 O O . TYR A 1 313 ? 5.034 8.686 -17.697 1.00 97.81 313 TYR A O 1
ATOM 2512 N N . GLY A 1 314 ? 4.529 9.735 -19.624 1.00 97.00 314 GLY A N 1
ATOM 2513 C CA . GLY A 1 314 ? 3.407 10.531 -19.122 1.00 97.00 314 GLY A CA 1
ATOM 2514 C C . GLY A 1 314 ? 2.046 10.051 -19.606 1.00 97.00 314 GLY A C 1
ATOM 2515 O O . GLY A 1 314 ? 1.150 10.868 -19.776 1.00 97.00 314 GLY A O 1
ATOM 2516 N N . GLN A 1 315 ? 1.920 8.769 -19.950 1.00 96.19 315 GLN A N 1
ATOM 2517 C CA . GLN A 1 315 ? 0.685 8.202 -20.500 1.00 96.19 315 GLN A CA 1
ATOM 2518 C C . GLN A 1 315 ? -0.202 7.538 -19.437 1.00 96.19 315 GLN A C 1
ATOM 2520 O O . GLN A 1 315 ? -1.311 7.111 -19.756 1.00 96.19 315 GLN A O 1
ATOM 2525 N N . GLY A 1 316 ? 0.254 7.476 -18.181 1.00 95.56 316 GLY A N 1
ATOM 2526 C CA . GLY A 1 316 ? -0.391 6.738 -17.098 1.00 95.56 316 GLY A CA 1
ATOM 2527 C C . GLY A 1 316 ? -0.158 5.226 -17.173 1.00 95.56 316 GLY A C 1
ATOM 2528 O O . GLY A 1 316 ? 0.217 4.685 -18.216 1.00 95.56 316 GLY A O 1
ATOM 2529 N N . PHE A 1 317 ? -0.411 4.542 -16.052 1.00 95.19 317 PHE A N 1
ATOM 2530 C CA . PHE A 1 317 ? -0.154 3.107 -15.883 1.00 95.19 317 PHE A CA 1
ATOM 2531 C C . PHE A 1 317 ? -0.815 2.259 -16.975 1.00 95.19 317 PHE A C 1
ATOM 2533 O O . PHE A 1 317 ? -0.124 1.530 -17.682 1.00 95.19 317 PHE A O 1
ATOM 2540 N N . LYS A 1 318 ? -2.126 2.438 -17.182 1.00 94.00 318 LYS A N 1
ATOM 2541 C CA . LYS A 1 318 ? -2.909 1.712 -18.189 1.00 94.00 318 LYS A CA 1
ATOM 2542 C C . LYS A 1 318 ? -2.289 1.759 -19.583 1.00 94.00 318 LYS A C 1
ATOM 2544 O O . LYS A 1 318 ? -2.036 0.730 -20.197 1.00 94.00 318 LYS A O 1
ATOM 2549 N N . ASN A 1 319 ? -2.062 2.964 -20.103 1.00 95.56 319 ASN A N 1
ATOM 2550 C CA . ASN A 1 319 ? -1.567 3.107 -21.468 1.00 95.56 319 ASN A CA 1
ATOM 2551 C C . ASN A 1 319 ? -0.124 2.615 -21.587 1.00 95.56 319 ASN A C 1
ATOM 2553 O O . ASN A 1 319 ? 0.280 2.195 -22.663 1.00 95.56 319 ASN A O 1
ATOM 2557 N N . TYR A 1 320 ? 0.665 2.692 -20.512 1.00 96.94 320 TYR A N 1
ATOM 2558 C CA . TYR A 1 320 ? 2.028 2.176 -20.494 1.00 96.94 320 TYR A CA 1
ATOM 2559 C C . TYR A 1 320 ? 2.049 0.652 -20.612 1.00 96.94 320 TYR A C 1
ATOM 2561 O O . TYR A 1 320 ? 2.696 0.148 -21.524 1.00 96.94 320 TYR A O 1
ATOM 2569 N N . VAL A 1 321 ? 1.289 -0.074 -19.781 1.00 95.69 321 VAL A N 1
ATOM 2570 C CA . VAL A 1 321 ? 1.265 -1.549 -19.845 1.00 95.69 321 VAL A CA 1
ATOM 2571 C C . VAL A 1 321 ? 0.685 -2.084 -21.151 1.00 95.69 321 VAL A C 1
ATOM 2573 O O . VAL A 1 321 ? 1.071 -3.160 -21.587 1.00 95.69 321 VAL A O 1
ATOM 2576 N N . SER A 1 322 ? -0.195 -1.323 -21.809 1.00 94.75 322 SER A N 1
ATOM 2577 C CA . SER A 1 322 ? -0.706 -1.644 -23.148 1.00 94.75 322 SER A CA 1
ATOM 2578 C C . SER A 1 322 ? 0.207 -1.215 -24.305 1.00 94.75 322 SER A C 1
ATOM 2580 O O . SER A 1 322 ? -0.090 -1.532 -25.459 1.00 94.75 322 SER A O 1
ATOM 2582 N N . GLY A 1 323 ? 1.274 -0.468 -24.023 1.00 95.81 323 GLY A N 1
ATOM 2583 C CA . GLY A 1 323 ? 2.164 0.127 -25.016 1.00 95.81 323 GLY A CA 1
ATOM 2584 C C . GLY A 1 323 ? 3.318 -0.779 -25.447 1.00 95.81 323 GLY A C 1
ATOM 2585 O O . GLY A 1 323 ? 3.589 -1.825 -24.856 1.00 95.81 323 GLY A O 1
ATOM 2586 N N . ASN A 1 324 ? 4.045 -0.348 -26.481 1.00 96.38 324 ASN A N 1
ATOM 2587 C CA . ASN A 1 324 ? 5.297 -1.004 -26.876 1.00 96.38 324 ASN A CA 1
ATOM 2588 C C . ASN A 1 324 ? 6.402 -0.755 -25.844 1.00 96.38 324 ASN A C 1
ATOM 2590 O O . ASN A 1 324 ? 7.289 -1.581 -25.691 1.00 96.38 324 ASN A O 1
ATOM 2594 N N . GLU A 1 325 ? 6.304 0.341 -25.095 1.00 96.00 325 GLU A N 1
ATOM 2595 C CA . GLU A 1 325 ? 7.239 0.725 -24.043 1.00 96.00 325 GLU A CA 1
ATOM 2596 C C . GLU A 1 325 ? 7.343 -0.349 -22.950 1.00 96.00 325 GLU A C 1
ATOM 2598 O O . GLU A 1 325 ? 8.439 -0.632 -22.469 1.00 96.00 325 GLU A O 1
ATOM 2603 N N . MET A 1 326 ? 6.217 -0.978 -22.586 1.00 96.06 326 MET A N 1
ATOM 2604 C CA . MET A 1 326 ? 6.193 -2.095 -21.640 1.00 96.06 326 MET A CA 1
ATOM 2605 C C . MET A 1 326 ? 6.855 -3.345 -22.220 1.00 96.06 326 MET A C 1
ATOM 2607 O O . MET A 1 326 ? 7.647 -3.993 -21.540 1.00 96.06 326 MET A O 1
ATOM 2611 N N . LYS A 1 327 ? 6.588 -3.658 -23.491 1.00 94.81 327 LYS A N 1
ATOM 2612 C CA . LYS A 1 327 ? 7.200 -4.804 -24.184 1.00 94.81 327 LYS A CA 1
ATOM 2613 C C . LYS A 1 327 ? 8.708 -4.637 -24.315 1.00 94.81 327 LYS A C 1
ATOM 2615 O O . LYS A 1 327 ? 9.461 -5.583 -24.111 1.00 94.81 327 LYS A O 1
ATOM 2620 N N . ASP A 1 328 ? 9.151 -3.427 -24.631 1.00 93.88 328 ASP A N 1
ATOM 2621 C CA . ASP A 1 328 ? 10.566 -3.081 -24.688 1.00 93.88 328 ASP A CA 1
ATOM 2622 C C . ASP A 1 328 ? 11.186 -3.164 -23.289 1.00 93.88 328 ASP A C 1
ATOM 2624 O O . ASP A 1 328 ? 12.265 -3.734 -23.122 1.00 93.88 328 ASP A O 1
ATOM 2628 N N . PHE A 1 329 ? 10.476 -2.707 -22.251 1.00 94.12 329 PHE A N 1
ATOM 2629 C CA . PHE A 1 329 ? 10.901 -2.936 -20.874 1.00 94.12 329 PHE A CA 1
ATOM 2630 C C . PHE A 1 329 ? 10.996 -4.432 -20.539 1.00 94.12 329 PHE A C 1
ATOM 2632 O O . PHE A 1 329 ? 11.940 -4.815 -19.868 1.00 94.12 329 PHE A O 1
ATOM 2639 N N . ALA A 1 330 ? 10.106 -5.305 -21.006 1.00 93.88 330 ALA A N 1
ATOM 2640 C CA . ALA A 1 330 ? 10.151 -6.730 -20.662 1.00 93.88 330 ALA A CA 1
ATOM 2641 C C . ALA A 1 330 ? 11.297 -7.500 -21.365 1.00 93.88 330 ALA A C 1
ATOM 2643 O O . ALA A 1 330 ? 12.002 -8.274 -20.720 1.00 93.88 330 ALA A O 1
ATOM 2644 N N . LYS A 1 331 ? 11.568 -7.222 -22.649 1.00 90.56 331 LYS A N 1
ATOM 2645 C CA . LYS A 1 331 ? 12.503 -7.993 -23.508 1.00 90.56 331 LYS A CA 1
ATOM 2646 C C . LYS A 1 331 ? 13.984 -7.982 -23.099 1.00 90.56 331 LYS A C 1
ATOM 2648 O O . LYS A 1 331 ? 14.739 -8.886 -23.442 1.00 90.56 331 LYS A O 1
ATOM 2653 N N . TYR A 1 332 ? 14.457 -6.936 -22.421 1.00 67.06 332 TYR A N 1
ATOM 2654 C CA . TYR A 1 332 ? 15.899 -6.717 -22.183 1.00 67.06 332 TYR A CA 1
ATOM 2655 C C . TYR A 1 332 ? 16.400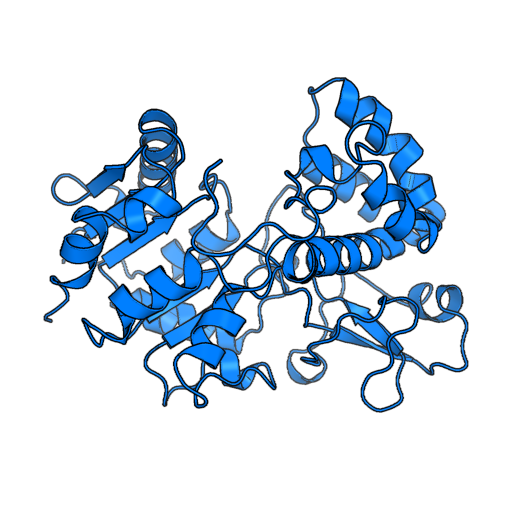 -7.228 -20.821 1.00 67.06 332 TYR A C 1
ATOM 2657 O O . TYR A 1 332 ? 16.924 -6.440 -20.032 1.00 67.06 332 TYR A O 1
ATOM 2665 N N . CYS A 1 333 ? 16.216 -8.507 -20.509 1.00 61.22 333 CYS A N 1
ATOM 2666 C CA . CYS A 1 333 ? 16.595 -9.075 -19.203 1.00 61.22 333 CYS A CA 1
ATOM 2667 C C . CYS A 1 333 ? 17.526 -10.298 -19.309 1.00 61.22 333 CYS A C 1
ATOM 2669 O O . CYS A 1 333 ? 17.545 -11.149 -18.424 1.00 61.22 333 CYS A O 1
ATOM 2671 N N . HIS A 1 334 ? 18.331 -10.403 -20.369 1.00 51.44 334 HIS A N 1
ATOM 2672 C CA . HIS A 1 334 ? 19.416 -11.385 -20.381 1.00 51.44 334 HIS A CA 1
ATOM 2673 C C . HIS A 1 334 ? 20.608 -10.862 -19.568 1.00 51.44 334 HIS A C 1
ATOM 2675 O O . HIS A 1 334 ? 21.197 -9.841 -19.929 1.00 51.44 334 HIS A O 1
ATOM 2681 N N . ARG A 1 335 ? 20.918 -11.563 -18.469 1.00 50.12 335 ARG A N 1
ATOM 2682 C CA . ARG A 1 335 ? 22.243 -11.546 -17.835 1.00 50.12 335 ARG A CA 1
ATOM 2683 C C . ARG A 1 335 ? 23.292 -12.134 -18.773 1.00 50.12 335 ARG A C 1
ATOM 2685 O O . ARG A 1 335 ? 22.953 -13.108 -19.486 1.00 50.12 335 ARG A O 1
#